Protein AF-A0A7S4VNI4-F1 (afdb_monomer)

Mean predicted aligned error: 20.53 Å

Organism: NCBI:txid49249

Foldseek 3Di:
DDDDDDDDDDDDDDPPVVVVVVVVVVVVPPVVVVVVVVVVVVVVVVVVVPPDDDDDDDDDDDDDDDDDDDDPPPPPPDPDDPDPDQDDDQDADPDQDDDPDQFWKQFASGDIDRDPSRVVRSPDDCVPTIDGDDQQAQPPVQVVVVPVDVPQFWKQFSNDIDRDPSRVVSSPDPPCVVGIDTDDD

Structure (mmCIF, N/CA/C/O backbone):
data_AF-A0A7S4VNI4-F1
#
_entry.id   AF-A0A7S4VNI4-F1
#
loop_
_atom_site.group_PDB
_atom_site.id
_atom_site.type_symbol
_atom_site.label_atom_id
_atom_site.label_alt_id
_atom_site.label_comp_id
_atom_site.label_asym_id
_atom_site.label_entity_id
_atom_site.label_seq_id
_atom_site.pdbx_PDB_ins_code
_atom_site.Cartn_x
_atom_site.Cartn_y
_atom_site.Cartn_z
_atom_site.occupancy
_atom_site.B_iso_or_equiv
_atom_site.auth_seq_id
_atom_site.auth_comp_id
_atom_site.auth_asym_id
_atom_site.auth_atom_id
_atom_site.pdbx_PDB_model_num
ATOM 1 N N . ASN A 1 1 ? 50.296 -20.291 -51.757 1.00 44.44 1 ASN A N 1
ATOM 2 C CA . ASN A 1 1 ? 49.106 -20.957 -52.328 1.00 44.44 1 ASN A CA 1
ATOM 3 C C . ASN A 1 1 ? 48.270 -21.496 -51.181 1.00 44.44 1 ASN A C 1
ATOM 5 O O . ASN A 1 1 ? 48.739 -22.416 -50.542 1.00 44.44 1 ASN A O 1
ATOM 9 N N . ILE A 1 2 ? 47.116 -20.964 -50.788 1.00 43.88 2 ILE A N 1
ATOM 10 C CA . ILE A 1 2 ? 46.136 -20.089 -51.445 1.00 43.88 2 ILE A CA 1
ATOM 11 C C . ILE A 1 2 ? 45.456 -19.259 -50.342 1.00 43.88 2 ILE A C 1
ATOM 13 O O . ILE A 1 2 ? 45.041 -19.801 -49.323 1.00 43.88 2 ILE A O 1
ATOM 17 N N . SER A 1 3 ? 45.357 -17.952 -50.566 1.00 43.22 3 SER A N 1
ATOM 18 C CA . SER A 1 3 ? 44.509 -17.006 -49.841 1.00 43.22 3 SER A CA 1
ATOM 19 C C . SER A 1 3 ? 43.150 -16.918 -50.536 1.00 43.22 3 SER A C 1
ATOM 21 O O . SER A 1 3 ? 43.115 -16.554 -51.710 1.00 43.22 3 SER A O 1
ATOM 23 N N . LEU A 1 4 ? 42.046 -17.186 -49.839 1.00 46.19 4 LEU A N 1
ATOM 24 C CA . LEU A 1 4 ? 40.697 -16.842 -50.303 1.00 46.19 4 LEU A CA 1
ATOM 25 C C . LEU A 1 4 ? 39.822 -16.463 -49.100 1.00 46.19 4 LEU A C 1
ATOM 27 O O . LEU A 1 4 ? 39.165 -17.305 -48.500 1.00 46.19 4 LEU A O 1
ATOM 31 N N . PHE A 1 5 ? 39.830 -15.175 -48.759 1.00 43.34 5 PHE A N 1
ATOM 32 C CA . PHE A 1 5 ? 38.763 -14.524 -48.002 1.00 43.34 5 PHE A CA 1
ATOM 33 C C . PHE A 1 5 ? 38.064 -13.604 -49.006 1.00 43.34 5 PHE A C 1
ATOM 35 O O . PHE A 1 5 ? 38.673 -12.652 -49.493 1.00 43.34 5 PHE A O 1
ATOM 42 N N . GLN A 1 6 ? 36.841 -13.955 -49.407 1.00 51.50 6 GLN A N 1
ATOM 43 C CA . GLN A 1 6 ? 36.036 -13.128 -50.299 1.00 51.50 6 GLN A CA 1
ATOM 44 C C . GLN A 1 6 ? 35.206 -12.128 -49.497 1.00 51.50 6 GLN A C 1
ATOM 46 O O . GLN A 1 6 ? 34.527 -12.451 -48.528 1.00 51.50 6 GLN A O 1
ATOM 51 N N . GLU A 1 7 ? 35.312 -10.898 -49.970 1.00 45.69 7 GLU A N 1
ATOM 52 C CA . GLU A 1 7 ? 34.699 -9.658 -49.541 1.00 45.69 7 GLU A CA 1
ATOM 53 C C . GLU A 1 7 ? 33.285 -9.555 -50.139 1.00 45.69 7 GLU A C 1
ATOM 55 O O . GLU A 1 7 ? 33.131 -9.404 -51.351 1.00 45.69 7 GLU A O 1
ATOM 60 N N . SER A 1 8 ? 32.233 -9.627 -49.322 1.00 52.88 8 SER A N 1
ATOM 61 C CA . SER A 1 8 ? 30.870 -9.298 -49.762 1.00 52.88 8 SER A CA 1
ATOM 62 C C . SER A 1 8 ? 30.589 -7.817 -49.513 1.00 52.88 8 SER A C 1
ATOM 64 O O . SER A 1 8 ? 30.219 -7.402 -48.415 1.00 52.88 8 SER A O 1
ATOM 66 N N . ARG A 1 9 ? 30.810 -7.021 -50.566 1.00 47.19 9 ARG A N 1
ATOM 67 C CA . ARG A 1 9 ? 30.459 -5.598 -50.654 1.00 47.19 9 ARG A CA 1
ATOM 68 C C . ARG A 1 9 ? 28.945 -5.393 -50.695 1.00 47.19 9 ARG A C 1
ATOM 70 O O . ARG A 1 9 ? 28.197 -6.218 -51.210 1.00 47.19 9 ARG A O 1
ATOM 77 N N . GLY A 1 10 ? 28.542 -4.245 -50.156 1.00 51.75 10 GLY A N 1
ATOM 78 C CA . GLY A 1 10 ? 27.169 -3.831 -49.918 1.00 51.75 10 GLY A CA 1
ATOM 79 C C . GLY A 1 10 ? 26.253 -3.816 -51.139 1.00 51.75 10 GLY A C 1
ATOM 80 O O . GLY A 1 10 ? 26.570 -3.266 -52.193 1.00 51.75 10 GLY A O 1
ATOM 81 N N . LEU A 1 11 ? 25.050 -4.335 -50.915 1.00 45.59 11 LEU A N 1
ATOM 82 C CA . LEU A 1 11 ? 23.866 -4.043 -51.706 1.00 45.59 11 LEU A CA 1
ATOM 83 C C . LEU A 1 11 ? 23.042 -3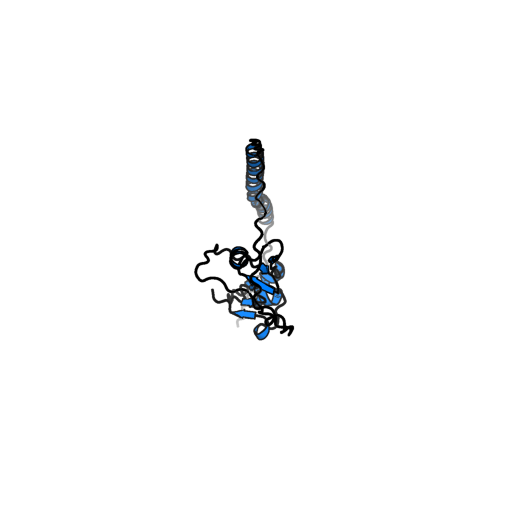.006 -50.939 1.00 45.59 11 LEU A C 1
ATOM 85 O O . LEU A 1 11 ? 22.584 -3.258 -49.827 1.00 45.59 11 LEU A O 1
ATOM 89 N N . LYS A 1 12 ? 22.894 -1.814 -51.526 1.00 54.47 12 LYS A N 1
ATOM 90 C CA . LYS A 1 12 ? 21.934 -0.808 -51.061 1.00 54.47 12 LYS A CA 1
ATOM 91 C C . LYS A 1 12 ? 20.513 -1.347 -51.288 1.00 54.47 12 LYS A C 1
ATOM 93 O O . LYS A 1 12 ? 20.239 -1.792 -52.404 1.00 54.47 12 LYS A O 1
ATOM 98 N N . PRO A 1 13 ? 19.612 -1.282 -50.294 1.00 51.34 13 PRO A N 1
ATOM 99 C CA . PRO A 1 13 ? 18.224 -1.683 -50.481 1.00 51.34 13 PRO A CA 1
ATOM 100 C C . PRO A 1 13 ? 17.533 -0.771 -51.503 1.00 51.34 13 PRO A C 1
ATOM 102 O O . PRO A 1 13 ? 17.729 0.447 -51.530 1.00 51.34 13 PRO A O 1
ATOM 105 N N . THR A 1 14 ? 16.755 -1.387 -52.388 1.00 55.91 14 THR A N 1
ATOM 106 C CA . THR A 1 14 ? 16.005 -0.734 -53.463 1.00 55.91 14 THR A CA 1
ATOM 107 C C . THR A 1 14 ? 14.763 -0.005 -52.939 1.00 55.91 14 THR A C 1
ATOM 109 O O . THR A 1 14 ? 14.049 -0.505 -52.077 1.00 55.91 14 THR A O 1
ATOM 112 N N . ASN A 1 15 ? 14.483 1.152 -53.541 1.00 56.69 15 ASN A N 1
ATOM 113 C CA . ASN A 1 15 ? 13.454 2.165 -53.251 1.00 56.69 15 ASN A CA 1
ATOM 114 C C . ASN A 1 15 ? 11.969 1.719 -53.395 1.00 56.69 15 ASN A C 1
ATOM 116 O O . ASN A 1 15 ? 11.124 2.514 -53.789 1.00 56.69 15 ASN A O 1
ATOM 120 N N . TRP A 1 16 ? 11.616 0.459 -53.137 1.00 49.47 16 TRP A N 1
ATOM 121 C CA . TRP A 1 16 ? 10.207 0.015 -53.142 1.00 49.47 16 TRP A CA 1
ATOM 122 C C . TRP A 1 16 ? 9.714 -0.440 -51.759 1.00 49.47 16 TRP A C 1
ATOM 124 O O . TRP A 1 16 ? 8.513 -0.427 -51.498 1.00 49.47 16 TRP A O 1
ATOM 134 N N . GLU A 1 17 ? 10.622 -0.753 -50.829 1.00 46.62 17 GLU A N 1
ATOM 135 C CA . GLU A 1 17 ? 10.270 -1.137 -49.452 1.00 46.62 17 GLU A CA 1
ATOM 136 C C . GLU A 1 17 ? 9.884 0.061 -48.567 1.00 46.62 17 GLU A C 1
ATOM 138 O O . GLU A 1 17 ? 9.272 -0.107 -47.513 1.00 46.62 17 GLU A O 1
ATOM 143 N N . THR A 1 18 ? 10.173 1.293 -48.995 1.00 48.28 18 THR A N 1
ATOM 144 C CA . THR A 1 18 ? 9.892 2.499 -48.199 1.00 48.28 18 THR A CA 1
ATOM 145 C C . THR A 1 18 ? 8.434 2.962 -48.305 1.00 48.28 18 THR A C 1
ATOM 147 O O . THR A 1 18 ? 7.930 3.607 -47.388 1.00 48.28 18 THR A O 1
ATOM 150 N N . THR A 1 19 ? 7.709 2.591 -49.365 1.00 46.88 19 THR A N 1
ATOM 151 C CA . THR A 1 19 ? 6.321 3.047 -49.576 1.00 46.88 19 THR A CA 1
ATOM 152 C C . THR A 1 19 ? 5.283 2.173 -48.859 1.00 46.88 19 THR A C 1
ATOM 154 O O . THR A 1 19 ? 4.176 2.633 -48.601 1.00 46.88 19 THR A O 1
ATOM 157 N N . ASN A 1 20 ? 5.629 0.940 -48.464 1.00 47.62 20 ASN A N 1
ATOM 158 C CA . ASN A 1 20 ? 4.686 0.016 -47.811 1.00 47.62 20 ASN A CA 1
ATOM 159 C C . ASN A 1 20 ? 4.638 0.159 -46.271 1.00 47.62 20 ASN A C 1
ATOM 161 O O . ASN A 1 20 ? 3.711 -0.316 -45.615 1.00 47.62 20 ASN A O 1
ATOM 165 N N . ASN A 1 21 ? 5.607 0.862 -45.673 1.00 48.00 21 ASN A N 1
ATOM 166 C CA . ASN A 1 21 ? 5.649 1.083 -44.223 1.00 48.00 21 ASN A CA 1
ATOM 167 C C . ASN A 1 21 ? 4.862 2.325 -43.769 1.00 48.00 21 ASN A C 1
ATOM 169 O O . ASN A 1 21 ? 4.393 2.358 -42.633 1.00 48.00 21 ASN A O 1
ATOM 173 N N . GLN A 1 22 ? 4.624 3.305 -44.648 1.00 48.88 22 GLN A N 1
ATOM 174 C CA . GLN A 1 22 ? 3.794 4.470 -44.307 1.00 48.88 22 GLN A CA 1
ATOM 175 C C . GLN A 1 22 ? 2.292 4.141 -44.268 1.00 48.88 22 GLN A C 1
ATOM 177 O O . GLN A 1 22 ? 1.573 4.667 -43.421 1.00 48.88 22 GLN A O 1
ATOM 182 N N . THR A 1 23 ? 1.804 3.208 -45.091 1.00 47.31 23 THR A N 1
ATOM 183 C CA . THR A 1 23 ? 0.376 2.830 -45.090 1.00 47.31 23 THR A CA 1
ATOM 184 C C . THR A 1 23 ? -0.001 1.946 -43.894 1.00 47.31 23 THR A C 1
ATOM 186 O O . THR A 1 23 ? -1.141 1.973 -43.435 1.00 47.31 23 THR A O 1
ATOM 189 N N . ARG A 1 24 ? 0.959 1.208 -43.319 1.00 46.69 24 ARG A N 1
ATOM 190 C CA . ARG A 1 24 ? 0.754 0.377 -42.117 1.00 46.69 24 ARG A CA 1
ATOM 191 C C . ARG A 1 24 ? 0.764 1.162 -40.799 1.00 46.69 24 ARG A C 1
ATOM 193 O O . ARG A 1 24 ? 0.363 0.607 -39.777 1.00 46.69 24 ARG A O 1
ATOM 200 N N . SER A 1 25 ? 1.201 2.424 -40.817 1.00 51.06 25 SER A N 1
ATOM 201 C CA . SER A 1 25 ? 1.194 3.296 -39.635 1.00 51.06 25 SER A CA 1
ATOM 202 C C . SER A 1 25 ? -0.188 3.897 -39.368 1.00 51.06 25 SER A C 1
ATOM 204 O O . SER A 1 25 ? -0.600 3.968 -38.220 1.00 51.06 25 SER A O 1
ATOM 206 N N . LEU A 1 26 ? -0.948 4.253 -40.409 1.00 53.31 26 LEU A N 1
ATOM 207 C CA . LEU A 1 26 ? -2.254 4.917 -40.252 1.00 53.31 26 LEU A CA 1
ATOM 208 C C . LEU A 1 26 ? -3.410 3.963 -39.890 1.00 53.31 26 LEU A C 1
ATOM 210 O O . LEU A 1 26 ? -4.472 4.407 -39.471 1.00 53.31 26 LEU A O 1
ATOM 214 N N . LEU A 1 27 ? -3.218 2.648 -40.034 1.00 49.22 27 LEU A N 1
ATOM 215 C CA . LEU A 1 27 ? -4.225 1.627 -39.708 1.00 49.22 27 LEU A CA 1
ATOM 216 C C . LEU A 1 27 ? -4.104 1.069 -38.279 1.00 49.22 27 LEU A C 1
ATOM 218 O O . LEU A 1 27 ? -4.983 0.320 -37.852 1.00 49.22 27 LEU A O 1
ATOM 222 N N . ARG A 1 28 ? -3.050 1.425 -37.527 1.00 51.81 28 ARG A N 1
ATOM 223 C CA . ARG A 1 28 ? -2.867 0.985 -36.130 1.00 51.81 28 ARG A CA 1
ATOM 224 C C . ARG A 1 28 ? -3.610 1.840 -35.099 1.00 51.81 28 ARG A C 1
ATOM 226 O O . ARG A 1 28 ? -3.803 1.369 -33.984 1.00 51.81 28 ARG A O 1
ATOM 233 N N . ASP A 1 29 ? -4.137 2.997 -35.500 1.00 51.50 29 ASP A N 1
ATOM 234 C CA . ASP A 1 29 ? -4.872 3.910 -34.611 1.00 51.50 29 ASP A CA 1
ATOM 235 C C . ASP A 1 29 ? -6.401 3.719 -34.633 1.00 51.50 29 ASP A C 1
ATOM 237 O O . ASP A 1 29 ? -7.137 4.444 -33.968 1.00 51.50 29 ASP A O 1
ATOM 241 N N . LEU A 1 30 ? -6.923 2.697 -35.324 1.00 52.81 30 LEU A N 1
ATOM 242 C CA . LEU A 1 30 ? -8.363 2.399 -35.327 1.00 52.81 30 LEU A CA 1
ATOM 243 C C . LEU A 1 30 ? -8.971 1.686 -34.090 1.00 52.81 30 LEU A C 1
ATOM 245 O O . LEU A 1 30 ? -10.205 1.600 -34.054 1.00 52.81 30 LEU A O 1
ATOM 249 N N . PRO A 1 31 ? -8.246 1.194 -33.057 1.00 53.91 31 PRO A N 1
ATOM 250 C CA . PRO A 1 31 ? -8.917 0.652 -31.874 1.00 53.91 31 PRO A CA 1
ATOM 251 C C . PRO A 1 31 ? -9.427 1.733 -30.903 1.00 53.91 31 PRO A C 1
ATOM 253 O O . PRO A 1 31 ? -10.320 1.440 -30.109 1.00 53.91 31 PRO A O 1
ATOM 256 N N . THR A 1 32 ? -8.957 2.983 -30.977 1.00 55.00 32 THR A N 1
ATOM 257 C CA . THR A 1 32 ? -9.352 4.057 -30.037 1.00 55.00 32 THR A CA 1
ATOM 258 C C . THR A 1 32 ? -10.738 4.644 -30.330 1.00 55.00 32 THR A C 1
ATOM 260 O O . THR A 1 32 ? -11.451 5.039 -29.409 1.00 55.00 32 THR A O 1
ATOM 263 N N . MET A 1 33 ? -11.195 4.612 -31.586 1.00 57.09 33 MET A N 1
ATOM 264 C CA . MET A 1 33 ? -12.513 5.148 -31.966 1.00 57.09 33 MET A CA 1
ATOM 265 C C . MET A 1 33 ? -13.688 4.312 -31.437 1.00 57.09 33 MET A C 1
ATOM 267 O O . MET A 1 33 ? -14.752 4.860 -31.152 1.00 57.09 33 MET A O 1
ATOM 271 N N . LYS A 1 34 ? -13.510 2.997 -31.241 1.00 60.69 34 LYS A N 1
ATOM 272 C CA . LYS A 1 34 ? -14.563 2.148 -30.652 1.00 60.69 34 LYS A CA 1
ATOM 273 C C . LYS A 1 34 ? -14.827 2.527 -29.196 1.00 60.69 34 LYS A C 1
ATOM 275 O O . LYS A 1 34 ? -15.984 2.649 -28.802 1.00 60.69 34 LYS A O 1
ATOM 280 N N . TYR A 1 35 ? -13.770 2.785 -28.425 1.00 64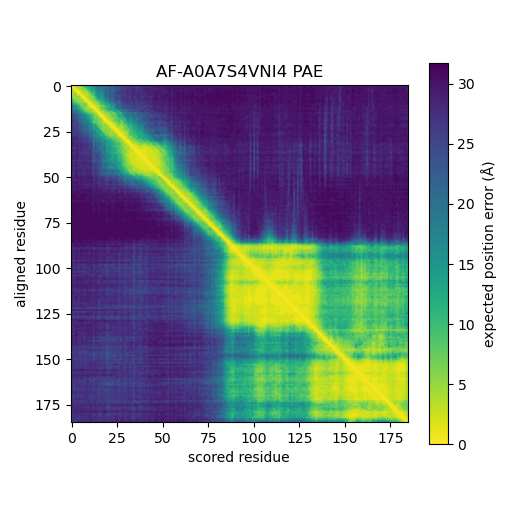.56 35 TYR A N 1
ATOM 281 C CA . TYR A 1 35 ? -13.887 3.203 -27.028 1.00 64.56 35 TYR A CA 1
ATOM 282 C C . TYR A 1 35 ? -14.574 4.562 -26.882 1.00 64.56 35 TYR A C 1
ATOM 284 O O . TYR A 1 35 ? -15.412 4.714 -25.998 1.00 64.56 35 TYR A O 1
ATOM 292 N N . PHE A 1 36 ? -14.316 5.512 -27.785 1.00 68.19 36 PHE A N 1
ATOM 293 C CA . PHE A 1 36 ? -15.015 6.802 -27.782 1.00 68.19 36 PHE A CA 1
ATOM 294 C C . PHE A 1 36 ? -16.530 6.661 -27.994 1.00 68.19 36 PHE A C 1
ATOM 296 O O . PHE A 1 36 ? -17.307 7.318 -27.300 1.00 68.19 36 PHE A O 1
ATOM 303 N N . VAL A 1 37 ? -16.966 5.766 -28.888 1.00 72.69 37 VAL A N 1
ATOM 304 C CA . VAL A 1 37 ? -18.399 5.508 -29.122 1.00 72.69 37 VAL A CA 1
ATOM 305 C C . VAL A 1 37 ? -19.056 4.847 -27.904 1.00 72.69 37 VAL A C 1
ATOM 307 O O . VAL A 1 37 ? -20.142 5.268 -27.503 1.00 72.69 37 VAL A O 1
ATOM 310 N N . TYR A 1 38 ? -18.396 3.873 -27.265 1.00 73.44 38 TYR A N 1
ATOM 311 C CA . TYR A 1 38 ? -18.912 3.252 -26.035 1.00 73.44 38 TYR A CA 1
ATOM 312 C C . TYR A 1 38 ? -18.962 4.232 -24.854 1.00 73.44 38 TYR A C 1
ATOM 314 O O . TYR A 1 38 ? -19.922 4.203 -24.086 1.00 73.44 38 TYR A O 1
ATOM 322 N N . CYS A 1 39 ? -17.985 5.135 -24.736 1.00 74.00 39 CYS A N 1
ATOM 323 C CA . CYS A 1 39 ? -17.958 6.148 -23.679 1.00 74.00 39 CYS A CA 1
ATOM 324 C C . CYS A 1 39 ? -19.098 7.172 -23.846 1.00 74.00 39 CYS A C 1
ATOM 326 O O . CYS A 1 39 ? -19.794 7.496 -22.883 1.00 74.00 39 CYS A O 1
ATOM 328 N N . LEU A 1 40 ? -19.364 7.617 -25.082 1.00 74.81 40 LEU A N 1
ATOM 329 C CA . LEU A 1 40 ? -20.487 8.514 -25.382 1.00 74.81 40 LEU A CA 1
ATOM 330 C C . LEU A 1 40 ? -21.852 7.842 -25.159 1.00 74.81 40 LEU A C 1
ATOM 332 O O . LEU A 1 40 ? -22.751 8.463 -24.589 1.00 74.81 40 LEU A O 1
ATOM 336 N N . LEU A 1 41 ? -22.005 6.568 -25.537 1.00 76.50 41 LEU A N 1
ATOM 337 C CA . LEU A 1 41 ? -23.213 5.784 -25.241 1.00 76.50 41 LEU A CA 1
ATOM 338 C C . LEU A 1 41 ? -23.421 5.583 -23.729 1.00 76.50 41 LEU A C 1
ATOM 340 O O . LEU A 1 41 ? -24.549 5.706 -23.252 1.00 76.50 41 LEU A O 1
ATOM 344 N N . GLY A 1 42 ? -22.354 5.328 -22.965 1.00 74.69 42 GLY A N 1
ATOM 345 C CA . GLY A 1 42 ? -22.413 5.177 -21.506 1.00 74.69 42 GLY A CA 1
ATOM 346 C C . GLY A 1 42 ? -22.802 6.466 -20.773 1.00 74.69 42 GLY A C 1
ATOM 347 O O . GLY A 1 42 ? -23.620 6.433 -19.847 1.00 74.69 42 GLY A O 1
ATOM 348 N N . LEU A 1 43 ? -22.291 7.615 -21.226 1.00 74.00 43 LEU A N 1
ATOM 349 C CA . LEU A 1 43 ? -22.683 8.920 -20.686 1.00 74.00 43 LEU A CA 1
ATOM 350 C C . LEU A 1 43 ? -24.160 9.220 -20.976 1.00 74.00 43 LEU A C 1
ATOM 352 O O . LEU A 1 43 ? -24.889 9.599 -20.061 1.00 74.00 43 LEU A O 1
ATOM 356 N N . LEU A 1 44 ? -24.638 8.969 -22.200 1.00 71.81 44 LEU A N 1
ATOM 357 C CA . LEU A 1 44 ? -26.052 9.164 -22.552 1.00 71.81 44 LEU A CA 1
ATOM 358 C C . LEU A 1 44 ? -26.998 8.272 -21.730 1.00 71.81 44 LEU A C 1
ATOM 360 O O . LEU A 1 44 ? -28.050 8.741 -21.297 1.00 71.81 44 LEU A O 1
ATOM 364 N N . LEU A 1 45 ? -26.620 7.020 -21.452 1.00 68.00 45 LEU A N 1
ATOM 365 C CA . LEU A 1 45 ? -27.417 6.120 -20.607 1.00 68.00 45 LEU A CA 1
ATOM 366 C C . LEU A 1 45 ? -27.485 6.584 -19.143 1.00 68.00 45 LEU A C 1
ATOM 368 O O . LEU A 1 45 ? -28.533 6.455 -18.514 1.00 68.00 45 LEU A O 1
ATOM 372 N N . SER A 1 46 ? -26.413 7.181 -18.618 1.00 67.06 46 SER A N 1
ATOM 373 C CA . SER A 1 46 ? -26.366 7.707 -17.242 1.00 67.06 46 SER A CA 1
ATOM 374 C C . SER A 1 46 ? -27.250 8.948 -17.047 1.00 67.06 46 SER A C 1
ATOM 376 O O . SER A 1 46 ? -27.845 9.143 -15.984 1.00 67.06 46 SER A O 1
ATOM 378 N N . PHE A 1 47 ? -27.394 9.780 -18.084 1.00 61.78 47 PHE A N 1
ATOM 379 C CA . PHE A 1 47 ? -28.308 10.926 -18.042 1.00 61.78 47 PHE A CA 1
ATOM 380 C C . PHE A 1 47 ? -29.786 10.507 -18.080 1.00 61.78 47 PHE A C 1
ATOM 382 O O . PHE A 1 47 ? -30.616 11.175 -17.464 1.00 61.78 47 PHE A O 1
ATOM 389 N N . LEU A 1 48 ? -30.127 9.386 -18.726 1.00 59.34 48 LEU A N 1
ATOM 390 C CA . LEU A 1 48 ? -31.515 8.910 -18.820 1.00 59.34 48 LEU A CA 1
ATOM 391 C C . LEU A 1 48 ? -32.040 8.262 -17.526 1.00 59.34 48 LEU A C 1
ATOM 393 O O . LEU A 1 48 ? -33.253 8.202 -17.330 1.00 59.34 48 LEU A O 1
ATOM 397 N N . THR A 1 49 ? -31.171 7.813 -16.617 1.00 57.75 49 THR A N 1
ATOM 398 C CA . THR A 1 49 ? -31.588 7.197 -15.341 1.00 57.75 49 THR A CA 1
ATOM 399 C C . THR A 1 49 ? -31.755 8.197 -14.193 1.00 57.75 49 THR A C 1
ATOM 401 O O . THR A 1 49 ? -32.333 7.851 -13.164 1.00 57.75 49 THR A O 1
ATOM 404 N N . SER A 1 50 ? -31.326 9.450 -14.368 1.00 56.84 50 SER A N 1
ATOM 405 C CA . SER A 1 50 ? -31.299 10.463 -13.299 1.00 56.84 50 SER A CA 1
ATOM 406 C C . SER A 1 50 ? -32.576 11.321 -13.194 1.00 56.84 50 SER A C 1
ATOM 408 O O . SER A 1 50 ? -32.640 12.220 -12.359 1.00 56.84 50 SER A O 1
ATOM 410 N N . SER A 1 51 ? -33.608 11.075 -14.013 1.00 55.81 51 SER A N 1
ATOM 411 C CA . SER A 1 51 ? -34.838 11.898 -14.037 1.00 55.81 51 SER A CA 1
ATOM 412 C C . SER A 1 51 ? -36.040 11.338 -13.265 1.00 55.81 51 SER A C 1
ATOM 414 O O . SER A 1 51 ? -37.102 11.957 -13.291 1.00 55.81 51 SER A O 1
ATOM 416 N N . ASN A 1 52 ? -35.903 10.237 -12.520 1.00 53.22 52 ASN A N 1
ATOM 417 C CA . ASN A 1 52 ? -36.987 9.750 -11.661 1.00 53.22 52 ASN A CA 1
ATOM 418 C C . ASN A 1 52 ? -36.777 10.183 -10.207 1.00 53.22 52 ASN A C 1
ATOM 420 O O . ASN A 1 52 ? -35.976 9.634 -9.455 1.00 53.22 52 ASN A O 1
ATOM 424 N N . ALA A 1 53 ? -37.530 11.219 -9.855 1.00 46.81 53 ALA A N 1
ATOM 425 C CA . ALA A 1 53 ? -37.693 11.787 -8.533 1.00 46.81 53 ALA A CA 1
ATOM 426 C C . ALA A 1 53 ? -38.244 10.787 -7.506 1.00 46.81 53 ALA A C 1
ATOM 428 O O . ALA A 1 53 ? -39.142 10.013 -7.824 1.00 46.81 53 ALA A O 1
ATOM 429 N N . MET A 1 54 ? -37.851 10.944 -6.237 1.00 43.72 54 MET A N 1
ATOM 430 C CA . MET A 1 54 ? -38.793 10.790 -5.125 1.00 43.72 54 MET A CA 1
ATOM 431 C C . MET A 1 54 ? -38.335 11.592 -3.899 1.00 43.72 54 MET A C 1
ATOM 433 O O . MET A 1 54 ? -37.411 11.222 -3.182 1.00 43.72 54 MET A O 1
ATOM 437 N N . LYS A 1 55 ? -39.017 12.720 -3.674 1.00 50.56 55 LYS A N 1
ATOM 438 C CA . LYS A 1 55 ? -39.090 13.426 -2.390 1.00 50.56 55 LYS A CA 1
ATOM 439 C C . LYS A 1 55 ? -39.902 12.571 -1.418 1.00 50.56 55 LYS A C 1
ATOM 441 O O . LYS A 1 55 ? -41.034 12.218 -1.741 1.00 50.56 55 LYS A O 1
ATOM 446 N N . ILE A 1 56 ? -39.373 12.327 -0.223 1.00 49.69 56 ILE A N 1
ATOM 447 C CA . ILE A 1 56 ? -40.178 11.967 0.948 1.00 49.69 56 ILE A CA 1
ATOM 448 C C . ILE A 1 56 ? -39.700 12.828 2.116 1.00 49.69 56 ILE A C 1
ATOM 450 O O . ILE A 1 56 ? -38.643 12.591 2.690 1.00 49.69 56 ILE A O 1
ATOM 454 N N . ASP A 1 57 ? -40.505 13.833 2.449 1.00 57.16 57 ASP A N 1
ATOM 455 C CA . ASP A 1 57 ? -40.501 14.485 3.753 1.00 57.16 57 ASP A CA 1
ATOM 456 C C . ASP A 1 57 ? -41.305 13.619 4.730 1.00 57.16 57 ASP A C 1
ATOM 458 O O . ASP A 1 57 ? -42.448 13.274 4.428 1.00 57.16 57 ASP A O 1
ATOM 462 N N . SER A 1 58 ? -40.778 13.327 5.925 1.00 45.81 58 SER A N 1
ATOM 463 C CA . SER A 1 58 ? -41.614 13.112 7.118 1.00 45.81 58 SER A CA 1
ATOM 464 C C . SER A 1 58 ? -40.791 13.081 8.414 1.00 45.81 58 SER A C 1
ATOM 466 O O . SER A 1 58 ? -39.982 12.184 8.610 1.00 45.81 58 SER A O 1
ATOM 468 N N . LYS A 1 59 ? -41.078 14.057 9.294 1.00 41.38 59 LYS A N 1
ATOM 469 C CA . LYS A 1 59 ? -41.278 13.969 10.764 1.00 41.38 59 LYS A CA 1
ATOM 470 C C . LYS A 1 59 ? -40.309 13.039 11.526 1.00 41.38 59 LYS A C 1
ATOM 472 O O . LYS A 1 59 ? -40.362 11.832 11.386 1.00 41.38 59 LYS A O 1
ATOM 477 N N . GLY A 1 60 ? -39.437 13.524 12.407 1.00 41.81 60 GLY A N 1
ATOM 478 C CA . GLY A 1 60 ? -39.796 14.287 13.598 1.00 41.81 60 GLY A CA 1
ATOM 479 C C . GLY A 1 60 ? -40.124 13.339 14.752 1.00 41.81 60 GLY A C 1
ATOM 480 O O . GLY A 1 60 ? -41.290 13.022 14.946 1.00 41.81 60 GLY A O 1
ATOM 481 N N . GLU A 1 61 ? -39.128 12.947 15.554 1.00 43.41 61 GLU A N 1
ATOM 482 C CA . GLU A 1 61 ? -39.390 12.380 16.879 1.00 43.41 61 GLU A CA 1
ATOM 483 C C . GLU A 1 61 ? -38.288 12.757 17.879 1.00 43.41 61 GLU A C 1
ATOM 485 O O . GLU A 1 61 ? -37.123 12.383 17.767 1.00 43.41 61 GLU A O 1
ATOM 490 N N . LYS A 1 62 ? -38.689 13.569 18.861 1.00 47.56 62 LYS A N 1
ATOM 491 C CA . LYS A 1 62 ? -37.921 13.902 20.058 1.00 47.56 62 LYS A CA 1
ATOM 492 C C . LYS A 1 62 ? -37.874 12.662 20.947 1.00 47.56 62 LYS A C 1
ATOM 494 O O . LYS A 1 62 ? -38.909 12.299 21.507 1.00 47.56 62 LYS A O 1
ATOM 499 N N . GLN A 1 63 ? -36.698 12.083 21.166 1.00 48.78 63 GLN A N 1
ATOM 500 C CA . GLN A 1 63 ? -36.509 11.162 22.283 1.00 48.78 63 GLN A CA 1
ATOM 501 C C . GLN A 1 63 ? -35.941 11.881 23.504 1.00 48.78 63 GLN A C 1
ATOM 503 O O . GLN A 1 63 ? -35.079 12.754 23.441 1.00 48.78 63 GLN A O 1
ATOM 508 N N . LYS A 1 64 ? -36.595 11.558 24.613 1.00 48.47 64 LYS A N 1
ATOM 509 C CA . LYS A 1 64 ? -36.603 12.241 25.894 1.00 48.47 64 LYS A CA 1
ATOM 510 C C . LYS A 1 64 ? -35.324 11.961 26.674 1.00 48.47 64 LYS A C 1
ATOM 512 O O . LYS A 1 64 ? -34.828 10.843 26.707 1.00 48.47 64 LYS A O 1
ATOM 517 N N . ASN A 1 65 ? -34.895 12.997 27.390 1.00 44.47 65 ASN A N 1
ATOM 518 C CA . ASN A 1 65 ? -34.033 12.928 28.561 1.00 44.47 65 ASN A CA 1
ATOM 519 C C . ASN A 1 65 ? -34.399 11.748 29.468 1.00 44.47 65 ASN A C 1
ATOM 521 O O . ASN A 1 65 ? -35.493 11.722 30.036 1.00 44.47 65 ASN A O 1
ATOM 525 N N . MET A 1 66 ? -33.438 10.859 29.704 1.00 47.88 66 MET A N 1
ATOM 526 C CA . MET A 1 66 ? -33.442 9.987 30.868 1.00 47.88 66 MET A CA 1
ATOM 527 C C . MET A 1 66 ? -32.155 10.242 31.653 1.00 47.88 66 MET A C 1
ATOM 529 O O . MET A 1 66 ? -31.064 9.827 31.276 1.00 47.88 66 MET A O 1
ATOM 533 N N . LYS A 1 67 ? -32.306 11.008 32.739 1.00 43.47 67 LYS A N 1
ATOM 534 C CA . LYS A 1 67 ? -31.323 11.139 33.816 1.00 43.47 67 LYS A CA 1
ATOM 535 C C . LYS A 1 67 ? -31.035 9.745 34.373 1.00 43.47 67 LYS A C 1
ATOM 537 O O . LYS A 1 67 ? -31.930 9.138 34.955 1.00 43.47 67 LYS A O 1
ATOM 542 N N . GLN A 1 68 ? -29.793 9.288 34.280 1.00 48.16 68 GLN A N 1
ATOM 543 C CA . GLN A 1 68 ? -29.259 8.302 35.214 1.00 48.16 68 GLN A CA 1
ATOM 544 C C . GLN A 1 68 ? -28.368 9.041 36.207 1.00 48.16 68 GLN A C 1
ATOM 546 O O . GLN A 1 68 ? -27.271 9.498 35.895 1.00 48.16 68 GLN A O 1
ATOM 551 N N . ASN A 1 69 ? -28.908 9.217 37.411 1.00 41.56 69 ASN A N 1
ATOM 552 C CA . ASN A 1 69 ? -28.138 9.602 38.577 1.00 41.56 69 ASN A CA 1
ATOM 553 C C . ASN A 1 69 ? -27.298 8.401 39.026 1.00 41.56 69 ASN A C 1
ATOM 555 O O . ASN A 1 69 ? -27.847 7.352 39.337 1.00 41.56 69 ASN A O 1
ATOM 559 N N . GLY A 1 70 ? -25.992 8.628 39.150 1.00 40.75 70 GLY A N 1
ATOM 560 C CA . GLY A 1 70 ? -25.231 8.219 40.327 1.00 40.75 70 GLY A CA 1
ATOM 561 C C . GLY A 1 70 ? -24.918 6.736 40.492 1.00 40.75 70 GLY A C 1
ATOM 562 O O . GLY A 1 70 ? -25.493 6.085 41.356 1.00 40.75 70 GLY A O 1
ATOM 563 N N . ILE A 1 71 ? -23.858 6.281 39.824 1.00 45.22 71 ILE A N 1
ATOM 564 C CA . ILE A 1 71 ? -22.887 5.382 40.457 1.00 45.22 71 ILE A CA 1
ATOM 565 C C . ILE A 1 71 ? -21.532 6.083 40.367 1.00 45.22 71 ILE A C 1
ATOM 567 O O . ILE A 1 71 ? -20.984 6.326 39.295 1.00 45.22 71 ILE A O 1
ATOM 571 N N . ARG A 1 72 ? -21.059 6.539 41.527 1.00 45.72 72 ARG A N 1
ATOM 572 C CA . ARG A 1 72 ? -19.752 7.162 41.720 1.00 45.72 72 ARG A CA 1
ATOM 573 C C . ARG A 1 72 ? -18.738 6.026 41.845 1.00 45.72 72 ARG A C 1
ATOM 575 O O . ARG A 1 72 ? -18.386 5.648 42.957 1.00 45.72 72 ARG A O 1
ATOM 582 N N . ASP A 1 73 ? -18.278 5.504 40.714 1.00 52.22 73 ASP A N 1
ATOM 583 C CA . ASP A 1 73 ? -17.129 4.604 40.696 1.00 52.22 73 ASP A CA 1
ATOM 584 C C . ASP A 1 73 ? -15.855 5.434 40.842 1.00 52.22 73 ASP A C 1
ATOM 586 O O . ASP A 1 73 ? -15.377 6.111 39.928 1.00 52.22 73 ASP A O 1
ATOM 590 N N . ASN A 1 74 ? -15.317 5.410 42.058 1.00 51.75 74 ASN A N 1
ATOM 591 C CA . ASN A 1 74 ? -13.972 5.861 42.366 1.00 51.75 74 ASN A CA 1
ATOM 592 C C . ASN A 1 74 ? -12.971 4.899 41.714 1.00 51.75 74 ASN A C 1
ATOM 594 O O . ASN A 1 74 ? -12.366 4.079 42.395 1.00 51.75 74 ASN A O 1
ATOM 598 N N . ASN A 1 75 ? -12.769 5.020 40.402 1.00 48.81 75 ASN A N 1
ATOM 599 C CA . ASN A 1 75 ? -11.599 4.456 39.737 1.00 48.81 75 ASN A CA 1
ATOM 600 C C . ASN A 1 75 ? -10.806 5.563 39.041 1.00 48.81 75 ASN A C 1
ATOM 602 O O . ASN A 1 75 ? -10.602 5.620 37.831 1.00 48.81 75 ASN A O 1
ATOM 606 N N . LYS A 1 76 ? -10.359 6.502 39.877 1.00 49.78 76 LYS A N 1
ATOM 607 C CA . LYS A 1 76 ? -9.338 7.496 39.555 1.00 49.78 76 LYS A CA 1
ATOM 608 C C . LYS A 1 76 ? -7.962 6.818 39.649 1.00 49.78 76 LYS A C 1
ATOM 610 O O . LYS A 1 76 ? -7.169 7.164 40.511 1.00 49.78 76 LYS A O 1
ATOM 615 N N . SER A 1 77 ? -7.691 5.827 38.798 1.00 51.34 77 SER A N 1
ATOM 616 C CA . SER A 1 77 ? -6.336 5.275 38.632 1.00 51.34 77 SER A CA 1
ATOM 617 C C . SER A 1 77 ? -6.154 4.528 37.305 1.00 51.34 77 SER A C 1
ATOM 619 O O . SER A 1 77 ? -5.764 3.370 37.272 1.00 51.34 77 SER A O 1
ATOM 621 N N . ALA A 1 78 ? -6.430 5.203 36.188 1.00 45.56 78 ALA A N 1
ATOM 622 C CA . ALA A 1 78 ? -5.854 4.842 34.884 1.00 45.56 78 ALA A CA 1
ATOM 623 C C . ALA A 1 78 ? -5.582 6.077 34.002 1.00 45.56 78 ALA A C 1
ATOM 625 O O . ALA A 1 78 ? -5.432 5.983 32.791 1.00 45.56 78 ALA A O 1
ATOM 626 N N . ARG A 1 79 ? -5.503 7.271 34.607 1.00 51.75 79 ARG A N 1
ATOM 627 C CA . ARG A 1 79 ? -5.118 8.517 33.926 1.00 51.75 79 ARG A CA 1
ATOM 628 C C . ARG A 1 79 ? -3.756 8.984 34.430 1.00 51.75 79 ARG A C 1
ATOM 630 O O . ARG A 1 79 ? -3.624 10.097 34.919 1.00 51.75 79 ARG A O 1
ATOM 637 N N . SER A 1 80 ? -2.764 8.099 34.389 1.00 52.94 80 SER A N 1
ATOM 638 C CA . SER A 1 80 ? -1.370 8.438 34.684 1.00 52.94 80 SER A CA 1
ATOM 639 C C . SER A 1 80 ? -0.434 7.353 34.166 1.00 52.94 80 SER A C 1
ATOM 641 O O . SER A 1 80 ? 0.095 6.578 34.947 1.00 52.94 80 SER A O 1
ATOM 643 N N . LEU A 1 81 ? -0.233 7.334 32.851 1.00 47.78 81 LEU A N 1
ATOM 644 C CA . LEU A 1 81 ? 1.047 7.020 32.213 1.00 47.78 81 LEU A CA 1
ATOM 645 C C . LEU A 1 81 ? 1.060 7.765 30.867 1.00 47.78 81 LEU A C 1
ATOM 647 O O . LEU A 1 81 ? 0.938 7.189 29.796 1.00 47.78 81 LEU A O 1
ATOM 651 N N . ARG A 1 82 ? 1.182 9.101 30.929 1.00 46.91 82 ARG A N 1
ATOM 652 C CA . ARG A 1 82 ? 1.720 9.895 29.809 1.00 46.91 82 ARG A CA 1
ATOM 653 C C . ARG A 1 82 ? 3.223 9.616 29.724 1.00 46.91 82 ARG A C 1
ATOM 655 O O . ARG A 1 82 ? 4.040 10.464 30.067 1.00 46.91 82 ARG A O 1
ATOM 662 N N . GLY A 1 83 ? 3.570 8.399 29.333 1.00 39.41 83 GLY A N 1
ATOM 663 C CA . GLY A 1 83 ? 4.830 8.087 28.672 1.00 39.41 83 GLY A CA 1
ATOM 664 C C . GLY A 1 83 ? 4.497 7.926 27.197 1.00 39.41 83 GLY A C 1
ATOM 665 O O . GLY A 1 83 ? 3.460 7.358 26.876 1.00 39.41 83 GLY A O 1
ATOM 666 N N . ARG A 1 84 ? 5.309 8.490 26.305 1.00 49.00 84 ARG A N 1
ATOM 667 C CA . ARG A 1 84 ? 5.137 8.386 24.851 1.00 49.00 84 ARG A CA 1
ATOM 668 C C . ARG A 1 84 ? 5.272 6.916 24.439 1.00 49.00 84 ARG A C 1
ATOM 670 O O . ARG A 1 84 ? 6.370 6.458 24.157 1.00 49.00 84 ARG A O 1
ATOM 677 N N . MET A 1 85 ? 4.177 6.176 24.473 1.00 45.88 85 MET A N 1
ATOM 678 C CA . MET A 1 85 ? 4.048 4.884 23.817 1.00 45.88 85 MET A CA 1
ATOM 679 C C . MET A 1 85 ? 3.184 5.172 22.600 1.00 45.88 85 MET A C 1
ATOM 681 O O . MET A 1 85 ? 2.088 5.708 22.754 1.00 45.88 85 MET A O 1
ATOM 685 N N . ALA A 1 86 ? 3.718 4.926 21.405 1.00 54.41 86 ALA A N 1
ATOM 686 C CA . ALA A 1 86 ? 2.903 4.896 20.201 1.00 54.41 86 ALA A CA 1
ATOM 687 C C . ALA A 1 86 ? 1.708 3.982 20.498 1.00 54.41 86 ALA A C 1
ATOM 689 O O . ALA A 1 86 ? 1.894 2.854 20.958 1.00 54.41 86 ALA A O 1
ATOM 690 N N . GLU A 1 87 ? 0.498 4.519 20.382 1.00 73.00 87 GLU A N 1
ATOM 691 C CA . GLU A 1 87 ? -0.717 3.760 20.650 1.00 73.00 87 GLU A CA 1
ATOM 692 C C . GLU A 1 87 ? -0.738 2.584 19.677 1.00 73.00 87 GLU A C 1
ATOM 694 O O . GLU A 1 87 ? -0.670 2.789 18.466 1.00 73.00 87 GLU A O 1
ATOM 699 N N . ALA A 1 88 ? -0.715 1.362 20.210 1.00 84.81 88 ALA A N 1
ATOM 700 C CA . ALA A 1 88 ? -0.663 0.162 19.391 1.00 84.81 88 ALA A CA 1
ATOM 701 C C . ALA A 1 88 ? -1.882 0.111 18.462 1.00 84.81 88 ALA A C 1
ATOM 703 O O . ALA A 1 88 ? -2.991 0.481 18.858 1.00 84.81 88 ALA A O 1
ATOM 704 N N . CYS A 1 89 ? -1.670 -0.351 17.233 1.00 91.19 89 CYS A N 1
ATOM 705 C CA . CYS A 1 89 ? -2.733 -0.430 16.246 1.00 91.19 89 CYS A CA 1
ATOM 706 C C . CYS A 1 89 ? -3.812 -1.430 16.673 1.00 91.19 89 CYS A C 1
ATOM 708 O O . CYS A 1 89 ? -3.472 -2.531 17.113 1.00 91.19 89 CYS A O 1
ATOM 710 N N . PRO A 1 90 ? -5.104 -1.076 16.549 1.00 92.88 90 PRO A N 1
ATOM 711 C CA . PRO A 1 90 ? 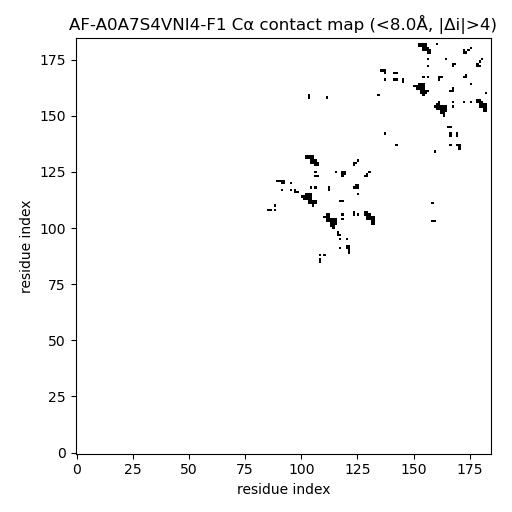-6.192 -2.002 16.828 1.00 92.88 90 PRO A CA 1
ATOM 712 C C . PRO A 1 90 ? -6.074 -3.296 16.011 1.00 92.88 90 PRO A C 1
ATOM 714 O O . PRO A 1 90 ? -5.916 -3.251 14.788 1.00 92.88 90 PRO A O 1
ATOM 717 N N . GLU A 1 91 ? -6.178 -4.440 16.691 1.00 89.81 91 GLU A N 1
ATOM 718 C CA . GLU A 1 91 ? -6.122 -5.764 16.065 1.00 89.81 91 GLU A CA 1
ATOM 719 C C . GLU A 1 91 ? -7.435 -6.128 15.360 1.00 89.81 91 GLU A C 1
ATOM 721 O O . GLU A 1 91 ? -8.534 -5.820 15.830 1.00 89.81 91 GLU A O 1
ATOM 726 N N . LEU A 1 92 ? -7.318 -6.859 14.248 1.00 90.06 92 LEU A N 1
ATOM 727 C CA . LEU A 1 92 ? -8.462 -7.388 13.513 1.00 90.06 92 LEU A CA 1
ATOM 728 C C . LEU A 1 92 ? -9.149 -8.514 14.306 1.00 90.06 92 LEU A C 1
ATOM 730 O O . LEU A 1 92 ? -8.525 -9.472 14.762 1.00 90.06 92 LEU A O 1
ATOM 734 N N . GLY A 1 93 ? -10.475 -8.440 14.423 1.00 84.88 93 GLY A N 1
ATOM 735 C CA . GLY A 1 93 ? -11.292 -9.535 14.942 1.00 84.88 93 GLY A CA 1
ATOM 736 C C . GLY A 1 93 ? -11.256 -10.787 14.051 1.00 84.88 93 GLY A C 1
ATOM 737 O O . GLY A 1 93 ? -11.238 -10.710 12.826 1.00 84.88 93 GLY A O 1
ATOM 738 N N . ARG A 1 94 ? -11.348 -11.971 14.671 1.00 80.75 94 ARG A N 1
ATOM 739 C CA . ARG A 1 94 ? -11.223 -13.300 14.022 1.00 80.75 94 ARG A CA 1
ATOM 740 C C . ARG A 1 94 ? -12.270 -13.642 12.944 1.00 80.75 94 ARG A C 1
ATOM 742 O O . ARG A 1 94 ? -12.210 -14.725 12.371 1.00 80.75 94 ARG A O 1
ATOM 749 N N . HIS A 1 95 ? -13.237 -12.766 12.683 1.00 87.88 95 HIS A N 1
ATOM 750 C CA . HIS A 1 95 ? -14.370 -13.026 11.786 1.00 87.88 95 HIS A CA 1
ATOM 751 C C . HIS A 1 95 ? -14.672 -11.858 10.842 1.00 87.88 95 HIS A C 1
ATOM 753 O O . HIS A 1 95 ? -15.818 -11.667 10.436 1.00 87.88 95 HIS A O 1
ATOM 759 N N . ILE A 1 96 ? -13.661 -11.060 10.503 1.00 92.06 96 ILE A N 1
ATOM 760 C CA . ILE A 1 96 ? -13.812 -9.999 9.509 1.00 92.06 96 ILE A CA 1
ATOM 761 C C . ILE A 1 96 ? -13.662 -10.607 8.118 1.00 92.06 96 ILE A C 1
ATOM 763 O O . ILE A 1 96 ? -12.679 -11.282 7.824 1.00 92.06 96 ILE A O 1
ATOM 767 N N . VAL A 1 97 ? -14.651 -10.358 7.264 1.00 94.25 97 VAL A N 1
ATOM 768 C CA . VAL A 1 97 ? -14.615 -10.724 5.849 1.00 94.25 97 VAL A CA 1
ATOM 769 C C . VAL A 1 97 ? -14.607 -9.432 5.053 1.00 94.25 97 VAL A C 1
ATOM 771 O O . VAL A 1 97 ? -15.600 -8.708 5.032 1.00 94.25 97 VAL A O 1
ATOM 774 N N . CYS A 1 98 ? -13.482 -9.155 4.408 1.00 95.25 98 CYS A N 1
ATOM 775 C CA . CYS A 1 98 ? -13.307 -8.015 3.520 1.00 95.25 98 CYS A CA 1
ATOM 776 C C . CYS A 1 98 ? -13.012 -8.495 2.094 1.00 95.25 98 CYS A C 1
ATOM 778 O O . CYS A 1 98 ? -12.563 -9.630 1.910 1.00 95.25 98 CYS A O 1
ATOM 780 N N . PRO A 1 99 ? -13.263 -7.659 1.071 1.00 94.06 99 PRO A N 1
ATOM 781 C CA . PRO A 1 99 ? -12.790 -7.934 -0.278 1.00 94.06 99 PRO A CA 1
ATOM 782 C C . PRO A 1 99 ? -11.273 -8.152 -0.293 1.00 94.06 99 PRO A C 1
ATOM 784 O O . PRO A 1 99 ? -10.548 -7.502 0.456 1.00 94.06 99 PRO A O 1
ATOM 787 N N . LEU A 1 100 ? -10.799 -9.007 -1.200 1.00 87.69 100 LEU A N 1
ATOM 788 C CA . LEU A 1 100 ? -9.367 -9.238 -1.444 1.00 87.69 100 LEU A CA 1
ATOM 789 C C . LEU A 1 100 ? -8.687 -8.080 -2.195 1.00 87.69 100 LEU A C 1
ATOM 791 O O . LEU A 1 100 ? -7.538 -8.190 -2.605 1.00 87.69 100 LEU A O 1
ATOM 795 N N . GLU A 1 101 ? -9.403 -6.982 -2.432 1.00 86.81 101 GLU A N 1
ATOM 796 C CA . GLU A 1 101 ? -8.838 -5.805 -3.076 1.00 86.81 101 GLU A CA 1
ATOM 797 C C . GLU A 1 101 ? -7.818 -5.144 -2.140 1.00 86.81 101 GLU A C 1
ATOM 799 O O . GLU A 1 101 ? -8.166 -4.730 -1.032 1.00 86.81 101 GLU A O 1
ATOM 804 N N . PHE A 1 102 ? -6.572 -5.032 -2.601 1.00 84.62 102 PHE A N 1
ATOM 805 C CA . PHE A 1 102 ? -5.501 -4.344 -1.888 1.00 84.62 102 PHE A CA 1
ATOM 806 C C . PHE A 1 102 ? -5.518 -2.854 -2.250 1.00 84.62 102 PHE A C 1
ATOM 808 O O . PHE A 1 102 ? -5.215 -2.466 -3.380 1.00 84.62 102 PHE A O 1
ATOM 815 N N . LYS A 1 103 ? -5.932 -2.019 -1.295 1.00 88.00 103 LYS A N 1
ATOM 816 C CA . LYS A 1 103 ? -6.024 -0.554 -1.406 1.00 88.00 103 LYS A CA 1
ATOM 817 C C . LYS A 1 103 ? -5.604 0.053 -0.069 1.00 88.00 103 LYS A C 1
ATOM 819 O O . LYS A 1 103 ? -6.477 0.477 0.697 1.00 88.00 103 LYS A O 1
ATOM 824 N N . PRO A 1 104 ? -4.299 0.042 0.235 1.00 89.94 104 PRO A N 1
ATOM 825 C CA . PRO A 1 104 ? -3.820 0.279 1.581 1.00 89.94 104 PRO A CA 1
ATOM 826 C C . PRO A 1 104 ? -4.183 1.677 2.081 1.00 89.94 104 PRO A C 1
ATOM 828 O O . PRO A 1 104 ? -4.180 2.667 1.340 1.00 89.94 104 PRO A O 1
ATOM 831 N N . VAL A 1 105 ? -4.503 1.746 3.368 1.00 92.19 105 VAL A N 1
ATOM 832 C CA . VAL A 1 105 ? -4.800 2.993 4.075 1.00 92.19 105 VAL A CA 1
ATOM 833 C C . VAL A 1 105 ? -3.969 3.072 5.344 1.00 92.19 105 VAL A C 1
ATOM 835 O O . VAL A 1 105 ? -3.744 2.059 6.004 1.00 92.19 105 VAL A O 1
ATOM 838 N N . THR A 1 106 ? -3.558 4.285 5.698 1.00 92.62 106 THR A N 1
ATOM 839 C CA . THR A 1 106 ? -2.891 4.568 6.970 1.00 92.62 106 THR A CA 1
ATOM 840 C C . THR A 1 106 ? -3.854 5.358 7.844 1.00 92.62 106 THR A C 1
ATOM 842 O O . THR A 1 106 ? -4.309 6.432 7.447 1.00 92.62 106 THR A O 1
ATOM 845 N N . CYS A 1 107 ? -4.186 4.830 9.020 1.00 93.81 107 CYS A N 1
ATOM 846 C CA . CYS A 1 107 ? -5.181 5.393 9.929 1.00 93.81 107 CYS A CA 1
ATOM 847 C C . CYS A 1 107 ? -4.599 5.736 11.306 1.00 93.81 107 CYS A C 1
ATOM 849 O O . CYS A 1 107 ? -3.623 5.133 11.756 1.00 93.81 107 CYS A O 1
ATOM 851 N N . GLY A 1 108 ? -5.221 6.684 12.010 1.00 90.00 108 GLY A N 1
ATOM 852 C CA . GLY A 1 108 ? -4.867 7.042 13.384 1.00 90.00 108 GLY A CA 1
ATOM 853 C C . GLY A 1 108 ? -3.389 7.424 13.539 1.00 90.00 108 GLY A C 1
ATOM 854 O O . GLY A 1 108 ? -2.887 8.306 12.849 1.00 90.00 108 GLY A O 1
ATOM 855 N N . ASN A 1 109 ? -2.682 6.744 14.444 1.00 88.12 109 ASN A N 1
ATOM 856 C CA . ASN A 1 109 ? -1.270 6.999 14.754 1.00 88.12 109 ASN A CA 1
ATOM 857 C C . ASN A 1 109 ? -0.297 6.234 13.830 1.00 88.12 109 ASN A C 1
ATOM 859 O O . ASN A 1 109 ? 0.727 5.741 14.299 1.00 88.12 109 ASN A O 1
ATOM 863 N N . GLY A 1 110 ? -0.606 6.130 12.533 1.00 87.56 110 GLY A N 1
ATOM 864 C CA . GLY A 1 110 ? 0.256 5.453 11.553 1.00 87.56 110 GLY A CA 1
ATOM 865 C C . GLY A 1 110 ? -0.020 3.955 11.393 1.00 87.56 110 GLY A C 1
ATOM 866 O O . GLY A 1 110 ? 0.894 3.191 11.113 1.00 87.56 110 GLY A O 1
ATOM 867 N N . CYS A 1 111 ? -1.262 3.527 11.609 1.00 91.50 111 CYS A N 1
ATOM 868 C CA . CYS A 1 111 ? -1.663 2.132 11.489 1.00 91.50 111 CYS A CA 1
ATOM 869 C C . CYS A 1 111 ? -2.036 1.785 10.055 1.00 91.50 111 CYS A C 1
ATOM 871 O O . CYS A 1 111 ? -2.999 2.336 9.522 1.00 91.50 111 CYS A O 1
ATOM 873 N N . ASP A 1 112 ? -1.299 0.857 9.460 1.00 91.44 112 ASP A N 1
ATOM 874 C CA . ASP A 1 112 ? -1.538 0.410 8.095 1.00 91.44 112 ASP A CA 1
ATOM 875 C C . ASP A 1 112 ? -2.527 -0.754 8.044 1.00 91.44 112 ASP A C 1
ATOM 877 O O . ASP A 1 112 ? -2.432 -1.712 8.813 1.00 91.44 112 ASP A O 1
ATOM 881 N N . TYR A 1 113 ? -3.467 -0.666 7.107 1.00 90.81 113 TYR A N 1
ATOM 882 C CA . TYR A 1 113 ? -4.444 -1.709 6.816 1.00 90.81 113 TYR A CA 1
ATOM 883 C C . TYR A 1 113 ? -4.480 -1.975 5.312 1.00 90.81 113 TYR A C 1
ATOM 885 O O . TYR A 1 113 ? -4.492 -1.028 4.524 1.00 90.81 113 TYR A O 1
ATOM 893 N N . ASP A 1 114 ? -4.578 -3.249 4.920 1.00 90.38 114 ASP A N 1
ATOM 894 C CA . ASP A 1 114 ? -4.572 -3.693 3.513 1.00 90.38 114 ASP A CA 1
ATOM 895 C C . ASP A 1 114 ? -5.645 -3.012 2.658 1.00 90.38 114 ASP A C 1
ATOM 897 O O . ASP A 1 114 ? -5.471 -2.787 1.459 1.00 90.38 114 ASP A O 1
ATOM 901 N N . ASN A 1 115 ? -6.780 -2.684 3.277 1.00 93.06 115 ASN A N 1
ATOM 902 C CA . ASN A 1 115 ? -7.810 -1.860 2.673 1.00 93.06 115 ASN A CA 1
ATOM 903 C C . ASN A 1 115 ? -8.692 -1.165 3.714 1.00 93.06 115 ASN A C 1
ATOM 905 O O . ASN A 1 115 ? -8.668 -1.461 4.912 1.00 93.06 115 ASN A O 1
ATOM 909 N N . GLY A 1 116 ? -9.531 -0.250 3.225 1.00 94.44 116 GLY A N 1
ATOM 910 C CA . GLY A 1 116 ? -10.464 0.496 4.064 1.00 94.44 116 GLY A CA 1
ATOM 911 C C . GLY A 1 116 ? -11.490 -0.370 4.806 1.00 94.44 116 GLY A C 1
ATOM 912 O O . GLY A 1 116 ? -11.955 0.033 5.867 1.00 94.44 116 GLY A O 1
ATOM 913 N N . CYS A 1 117 ? -11.823 -1.568 4.313 1.00 96.62 117 CYS A N 1
ATOM 914 C CA . CYS A 1 117 ? -12.739 -2.465 5.022 1.00 96.62 117 CYS A CA 1
ATOM 915 C C . CYS A 1 117 ? -12.112 -2.977 6.329 1.00 96.62 117 CYS A C 1
ATOM 917 O O . CYS A 1 117 ? -12.761 -2.942 7.377 1.00 96.62 117 CYS A O 1
ATOM 919 N N . PHE A 1 118 ? -10.833 -3.363 6.304 1.00 95.62 118 PHE A N 1
ATOM 920 C CA . PHE A 1 118 ? -10.116 -3.764 7.515 1.00 95.62 118 PHE A CA 1
ATOM 921 C C . PHE A 1 118 ? -9.975 -2.606 8.510 1.00 95.62 118 PHE A C 1
ATOM 923 O O . PHE A 1 118 ? -10.264 -2.790 9.691 1.00 95.62 118 PHE A O 1
ATOM 930 N N . ALA A 1 119 ? -9.658 -1.395 8.049 1.00 95.25 119 ALA A N 1
ATOM 931 C CA . ALA A 1 119 ? -9.610 -0.221 8.923 1.00 95.25 119 ALA A CA 1
ATOM 932 C C . ALA A 1 119 ? -10.974 0.090 9.579 1.00 95.25 119 ALA A C 1
ATOM 934 O O . ALA A 1 119 ? -11.061 0.321 10.787 1.00 95.25 119 ALA A O 1
ATOM 935 N N . GLN A 1 120 ? -12.066 0.033 8.813 1.00 95.88 120 GLN A N 1
ATOM 936 C CA . GLN A 1 120 ? -13.417 0.250 9.347 1.00 95.88 120 GLN A CA 1
ATOM 937 C C . GLN A 1 120 ? -13.826 -0.815 10.363 1.00 95.88 120 GLN A C 1
ATOM 939 O O . GLN A 1 120 ? -14.515 -0.509 11.336 1.00 95.88 120 GLN A O 1
ATOM 944 N N . SER A 1 121 ? -13.393 -2.060 10.162 1.00 95.81 121 SER A N 1
ATOM 945 C CA . SER A 1 121 ? -13.742 -3.173 11.046 1.00 95.81 121 SER A CA 1
ATOM 946 C C . SER A 1 121 ? -13.218 -3.012 12.478 1.00 95.81 121 SER A C 1
ATOM 948 O O . SER A 1 121 ? -13.801 -3.568 13.409 1.00 95.81 121 SER A O 1
ATOM 950 N N . VAL A 1 122 ? -12.165 -2.209 12.660 1.00 95.00 122 VAL A N 1
ATOM 951 C CA . VAL A 1 122 ? -11.597 -1.861 13.970 1.00 95.00 122 VAL A CA 1
ATOM 952 C C . VAL A 1 122 ? -12.024 -0.473 14.458 1.00 95.00 122 VAL A C 1
ATOM 954 O O . VAL A 1 122 ? -11.531 0.009 15.476 1.00 95.00 122 VAL A O 1
ATOM 957 N N . GLY A 1 123 ? -12.984 0.151 13.769 1.00 94.31 123 GLY A N 1
ATOM 958 C CA . GLY A 1 123 ? -13.660 1.368 14.212 1.00 94.31 123 GLY A CA 1
ATOM 959 C C . GLY A 1 123 ? -13.135 2.675 13.624 1.00 94.31 123 GLY A C 1
ATOM 960 O O . GLY A 1 123 ? -13.609 3.728 14.050 1.00 94.31 123 GLY A O 1
ATOM 961 N N . PHE A 1 124 ? -12.209 2.644 12.660 1.00 96.00 124 PHE A N 1
ATOM 962 C CA . PHE A 1 124 ? -11.766 3.868 11.991 1.00 96.00 124 PHE A CA 1
ATOM 963 C C . PHE A 1 124 ? -12.806 4.404 11.006 1.00 96.00 124 PHE A C 1
ATOM 965 O O . PHE A 1 124 ? -13.438 3.665 10.244 1.00 96.00 124 PHE A O 1
ATOM 972 N N . ASP A 1 125 ? -12.936 5.725 10.975 1.00 96.44 125 ASP A N 1
ATOM 973 C CA . ASP A 1 125 ? -13.659 6.451 9.943 1.00 96.44 125 ASP A CA 1
ATOM 974 C C . ASP A 1 125 ? -12.703 6.802 8.796 1.00 96.44 125 ASP A C 1
ATOM 976 O O . ASP A 1 125 ? -11.779 7.592 8.966 1.00 96.44 125 ASP A O 1
ATOM 980 N N . LEU A 1 126 ? -12.931 6.243 7.604 1.00 94.62 126 LEU A N 1
ATOM 981 C CA . LEU A 1 126 ? -12.015 6.411 6.467 1.00 94.62 126 LEU A CA 1
ATOM 982 C C . LEU A 1 126 ? -11.814 7.861 6.017 1.00 94.62 126 LEU A C 1
ATOM 984 O O . LEU A 1 126 ? -10.809 8.150 5.380 1.00 94.62 126 LEU A O 1
ATOM 988 N N . GLN A 1 127 ? -12.767 8.752 6.288 1.00 93.50 127 GLN A N 1
ATOM 989 C CA . GLN A 1 127 ? -12.682 10.151 5.864 1.00 93.50 127 GLN A CA 1
ATOM 990 C C . GLN A 1 127 ? -12.026 11.031 6.925 1.00 93.50 127 GLN A C 1
ATOM 992 O O . GLN A 1 127 ? -11.440 12.061 6.597 1.00 93.50 127 GLN A O 1
ATOM 997 N N . ARG A 1 128 ? -12.170 10.664 8.202 1.00 94.75 128 ARG A N 1
ATOM 998 C CA . ARG A 1 128 ? -11.687 11.475 9.327 1.00 94.75 128 ARG A CA 1
ATOM 999 C C . ARG A 1 128 ? -10.370 10.979 9.899 1.00 94.75 128 ARG A C 1
ATOM 1001 O O . ARG A 1 128 ? -9.565 11.798 10.331 1.00 94.75 128 ARG A O 1
ATOM 1008 N N . ASP A 1 129 ? -10.170 9.667 9.894 1.00 95.00 129 ASP A N 1
ATOM 1009 C CA . ASP A 1 129 ? -9.095 9.017 10.633 1.00 95.00 129 ASP A CA 1
ATOM 1010 C C . ASP A 1 129 ? -8.034 8.405 9.715 1.00 95.00 129 ASP A C 1
ATOM 1012 O O . ASP A 1 129 ? -6.980 8.018 10.214 1.00 95.00 129 ASP A O 1
ATOM 1016 N N . CYS A 1 130 ? -8.289 8.307 8.404 1.00 94.19 130 CYS A N 1
ATOM 1017 C CA . CYS A 1 130 ? -7.426 7.606 7.457 1.00 94.19 130 CYS A CA 1
ATOM 1018 C C . CYS A 1 130 ? -7.000 8.470 6.268 1.00 94.19 130 CYS A C 1
ATOM 1020 O O . CYS A 1 130 ? -7.756 9.303 5.768 1.00 94.19 130 CYS A O 1
ATOM 1022 N N . GLY A 1 131 ? -5.793 8.208 5.775 1.00 90.38 131 GLY A N 1
ATOM 1023 C CA . GLY A 1 131 ? -5.297 8.671 4.484 1.00 90.38 131 GLY A CA 1
ATOM 1024 C C . GLY A 1 131 ? -5.091 7.500 3.528 1.00 90.38 131 GLY A C 1
ATOM 1025 O O . GLY A 1 131 ? -4.780 6.385 3.952 1.00 90.38 131 GLY A O 1
ATOM 1026 N N . VAL A 1 132 ? -5.251 7.756 2.227 1.00 85.12 132 VAL A N 1
ATOM 1027 C CA . VAL A 1 132 ? -4.809 6.806 1.197 1.00 85.12 132 VAL A CA 1
ATOM 1028 C C . VAL A 1 132 ? -3.301 6.670 1.314 1.00 85.12 132 VAL A C 1
ATOM 1030 O O . VAL A 1 132 ? -2.586 7.674 1.262 1.00 85.12 132 VAL A O 1
ATOM 1033 N N . LYS A 1 133 ? -2.825 5.435 1.449 1.00 80.56 133 LYS A N 1
ATOM 1034 C CA . LYS A 1 133 ? -1.398 5.171 1.414 1.00 80.56 133 LYS A CA 1
ATOM 1035 C C . LYS A 1 133 ? -0.951 5.172 -0.040 1.00 80.56 133 LYS A C 1
ATOM 1037 O O . LYS A 1 133 ? -1.245 4.251 -0.798 1.00 80.56 133 LYS A O 1
ATOM 1042 N N . THR A 1 134 ? -0.309 6.256 -0.457 1.00 76.31 134 THR A N 1
ATOM 1043 C CA . THR A 1 134 ? 0.237 6.363 -1.808 1.00 76.31 134 THR A CA 1
ATOM 1044 C C . THR A 1 134 ? 1.626 5.755 -1.824 1.00 76.31 134 THR A C 1
ATOM 1046 O O . THR A 1 134 ? 2.547 6.302 -1.222 1.00 76.31 134 THR A O 1
ATOM 1049 N N . CYS A 1 135 ? 1.774 4.639 -2.522 1.00 78.06 135 CYS A N 1
ATOM 1050 C CA . CYS A 1 135 ? 3.087 4.108 -2.850 1.00 78.06 135 CYS A CA 1
ATOM 1051 C C . CYS A 1 135 ? 3.743 5.008 -3.894 1.00 78.06 135 CYS A C 1
ATOM 1053 O O . CYS A 1 135 ? 3.055 5.506 -4.793 1.00 78.06 135 CYS A O 1
ATOM 1055 N N . SER A 1 136 ? 5.054 5.226 -3.776 1.00 78.31 136 SER A N 1
ATOM 1056 C CA . SER A 1 136 ? 5.819 5.884 -4.832 1.00 78.31 136 SER A CA 1
ATOM 1057 C C . SER A 1 136 ? 5.680 5.052 -6.097 1.00 78.31 136 SER A C 1
ATOM 1059 O O . SER A 1 136 ? 6.206 3.945 -6.191 1.00 78.31 136 SER A O 1
ATOM 1061 N N . MET A 1 137 ? 4.918 5.572 -7.056 1.00 69.31 137 MET A N 1
ATOM 1062 C CA . MET A 1 137 ? 4.858 4.978 -8.380 1.00 69.31 137 MET A CA 1
ATOM 1063 C C . MET A 1 137 ? 6.183 5.276 -9.066 1.00 69.31 137 MET A C 1
ATOM 1065 O O . MET A 1 137 ? 6.553 6.440 -9.226 1.00 69.31 137 MET A O 1
ATOM 1069 N N . VAL A 1 138 ? 6.893 4.214 -9.426 1.00 75.62 138 VAL A N 1
ATOM 1070 C CA . VAL A 1 138 ? 8.098 4.293 -10.247 1.00 75.62 138 VAL A CA 1
ATOM 1071 C C . VAL A 1 138 ? 7.723 4.929 -11.588 1.00 75.62 138 VAL A C 1
ATOM 1073 O O . VAL A 1 138 ? 6.635 4.682 -12.115 1.00 75.62 138 VAL A O 1
ATOM 1076 N N . GLY A 1 139 ? 8.579 5.800 -12.126 1.00 73.69 139 GLY A N 1
ATOM 1077 C CA . GLY A 1 139 ? 8.332 6.386 -13.442 1.00 73.69 139 GLY A CA 1
ATOM 1078 C C . GLY A 1 139 ? 8.296 5.301 -14.524 1.00 73.69 139 GLY A C 1
ATOM 1079 O O . GLY A 1 139 ? 9.047 4.338 -14.451 1.00 73.69 139 GLY A O 1
ATOM 1080 N N . ILE A 1 140 ? 7.467 5.476 -15.560 1.00 70.62 140 ILE A N 1
ATOM 1081 C CA . ILE A 1 140 ? 7.289 4.487 -16.649 1.00 70.62 140 ILE A CA 1
ATOM 1082 C C . ILE A 1 140 ? 8.633 4.080 -17.289 1.00 70.62 140 ILE A C 1
ATOM 1084 O O . ILE A 1 140 ? 8.802 2.937 -17.706 1.00 70.62 140 ILE A O 1
ATOM 1088 N N . GLU A 1 141 ? 9.589 5.011 -17.374 1.00 75.38 141 GLU A N 1
ATOM 1089 C CA . GLU A 1 141 ? 10.923 4.750 -17.932 1.00 75.38 141 GLU A CA 1
ATOM 1090 C C . GLU A 1 141 ? 11.768 3.850 -17.015 1.00 75.38 141 GLU A C 1
ATOM 1092 O O . GLU A 1 141 ? 12.314 2.852 -17.477 1.00 75.38 141 GLU A O 1
ATOM 1097 N N . GLU A 1 142 ? 11.813 4.145 -15.715 1.00 70.31 142 GLU A N 1
ATOM 1098 C CA . GLU A 1 142 ? 12.541 3.349 -14.712 1.00 70.31 142 GLU A CA 1
ATOM 1099 C C . GLU A 1 142 ? 11.898 1.967 -14.510 1.00 70.31 142 GLU A C 1
ATOM 1101 O O . GLU A 1 142 ? 12.579 0.963 -14.309 1.00 70.31 142 GLU A O 1
ATOM 1106 N N . GLU A 1 143 ? 10.572 1.900 -14.614 1.00 73.75 143 GLU A N 1
ATOM 1107 C CA . GLU A 1 143 ? 9.812 0.660 -14.532 1.00 73.75 143 GLU A CA 1
ATOM 1108 C C . GLU A 1 143 ? 10.160 -0.284 -15.697 1.00 73.75 143 GLU A C 1
ATOM 1110 O O . GLU A 1 143 ? 10.360 -1.483 -15.486 1.00 73.75 143 GLU A O 1
ATOM 1115 N N . ALA A 1 144 ? 10.306 0.248 -16.916 1.00 70.94 144 ALA A N 1
ATOM 1116 C CA . ALA A 1 144 ? 10.686 -0.541 -18.086 1.00 70.94 144 ALA A CA 1
ATOM 1117 C C . ALA A 1 144 ? 12.077 -1.181 -17.934 1.00 70.94 144 ALA A C 1
ATOM 1119 O O . ALA A 1 144 ? 12.239 -2.353 -18.280 1.00 70.94 144 ALA A O 1
ATOM 1120 N N . GLU A 1 145 ? 13.047 -0.456 -17.366 1.00 80.81 145 GLU A N 1
ATOM 1121 C CA . GLU A 1 145 ? 14.389 -0.987 -17.085 1.00 80.81 145 GLU A CA 1
ATOM 1122 C C . GLU A 1 145 ? 14.347 -2.137 -16.067 1.00 80.81 145 GLU A C 1
ATOM 1124 O O . GLU A 1 145 ? 15.046 -3.143 -16.219 1.00 80.81 145 GLU A O 1
ATOM 1129 N N . CYS A 1 146 ? 13.485 -2.034 -15.052 1.00 84.06 146 CYS A N 1
ATOM 1130 C CA . CYS A 1 146 ? 13.351 -3.071 -14.034 1.00 84.06 146 CYS A CA 1
ATOM 1131 C C . CYS A 1 146 ? 12.739 -4.379 -14.560 1.00 84.06 146 CYS A C 1
ATOM 1133 O O . CYS A 1 146 ? 13.043 -5.443 -14.021 1.00 84.06 146 CYS A O 1
ATOM 1135 N N . TYR A 1 147 ? 11.915 -4.338 -15.612 1.00 79.62 147 TYR A N 1
ATOM 1136 C CA . TYR A 1 147 ? 11.307 -5.542 -16.194 1.00 79.62 147 TYR A CA 1
ATOM 1137 C C . TYR A 1 147 ? 12.176 -6.255 -17.237 1.00 79.62 147 TYR A C 1
ATOM 1139 O O . TYR A 1 147 ? 11.831 -7.368 -17.643 1.00 79.62 147 TYR A O 1
ATOM 1147 N N . GLU A 1 148 ? 13.310 -5.680 -17.653 1.00 77.88 148 GLU A N 1
ATOM 1148 C CA . GLU A 1 148 ? 14.237 -6.371 -18.563 1.00 77.88 148 GLU A CA 1
ATOM 1149 C C . GLU A 1 148 ? 14.834 -7.638 -17.925 1.00 77.88 148 GLU A C 1
ATOM 1151 O O . GLU A 1 148 ? 15.132 -8.610 -18.622 1.00 77.88 148 GLU A O 1
ATOM 1156 N N . ASN A 1 149 ? 14.933 -7.665 -16.591 1.00 68.69 149 ASN A N 1
ATOM 1157 C CA . ASN A 1 149 ? 15.336 -8.827 -15.807 1.00 68.69 149 ASN A CA 1
ATOM 1158 C C . ASN A 1 149 ? 14.153 -9.273 -14.938 1.00 68.69 149 ASN A C 1
ATOM 1160 O O . ASN A 1 149 ? 13.911 -8.707 -13.879 1.00 68.69 149 ASN A O 1
ATOM 1164 N N . LEU A 1 150 ? 13.406 -10.283 -15.398 1.00 71.44 150 LEU A N 1
ATOM 1165 C CA . LEU A 1 150 ? 12.187 -10.820 -14.765 1.00 71.44 150 LEU A CA 1
ATOM 1166 C C . LEU A 1 150 ? 12.449 -11.567 -13.436 1.00 71.44 150 LEU A C 1
ATOM 1168 O O . LEU A 1 150 ? 12.012 -12.705 -13.257 1.00 71.44 150 LEU A O 1
ATOM 1172 N N . ASP A 1 151 ? 13.175 -10.959 -12.504 1.00 80.94 151 ASP A N 1
ATOM 1173 C CA . ASP A 1 151 ? 13.371 -11.496 -11.161 1.00 80.94 151 ASP A CA 1
ATOM 1174 C C . ASP A 1 151 ? 12.194 -11.091 -10.266 1.00 80.94 151 ASP A C 1
ATOM 1176 O O . ASP A 1 151 ? 12.201 -10.039 -9.630 1.00 80.94 151 ASP A O 1
ATOM 1180 N N . TYR A 1 152 ? 11.138 -11.907 -10.274 1.00 84.56 152 TYR A N 1
ATOM 1181 C CA . TYR A 1 152 ? 9.940 -11.672 -9.470 1.00 84.56 152 TYR A CA 1
ATOM 1182 C C . TYR A 1 152 ? 10.193 -12.078 -8.012 1.00 84.56 152 TYR A C 1
ATOM 1184 O O . TYR A 1 152 ? 9.979 -13.227 -7.616 1.00 84.56 152 TYR A O 1
ATOM 1192 N N . THR A 1 153 ? 10.667 -11.121 -7.218 1.00 89.81 153 THR A N 1
ATOM 1193 C CA . THR A 1 153 ? 10.931 -11.256 -5.779 1.00 89.81 153 THR A CA 1
ATOM 1194 C C . THR A 1 153 ? 10.210 -10.144 -5.016 1.00 89.81 153 THR A C 1
ATOM 1196 O O . THR A 1 153 ? 10.827 -9.136 -4.665 1.00 89.81 153 THR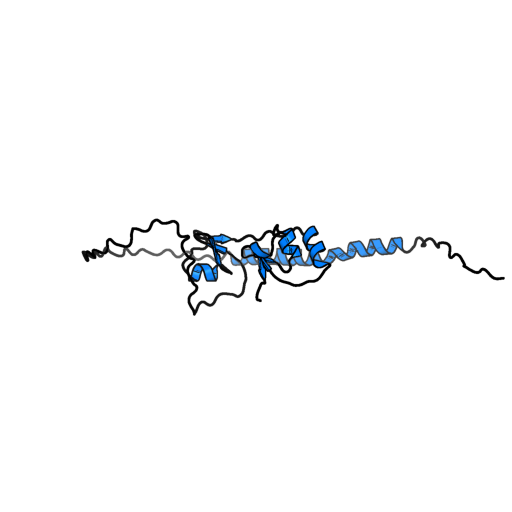 A O 1
ATOM 1199 N N . PRO A 1 154 ? 8.896 -10.294 -4.764 1.00 90.25 154 PRO A N 1
ATOM 1200 C CA . PRO A 1 154 ? 8.100 -9.212 -4.210 1.00 90.25 154 PRO A CA 1
ATOM 1201 C C . PRO A 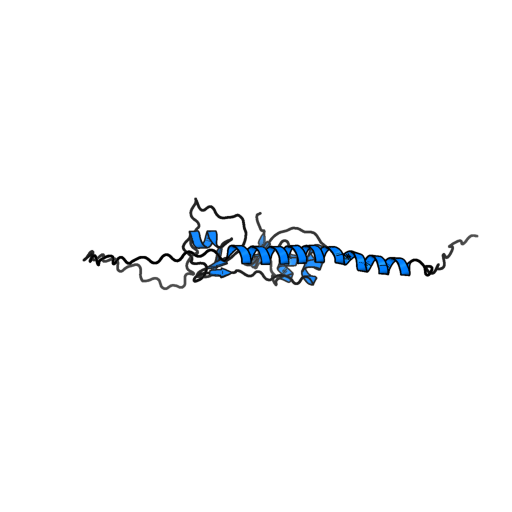1 154 ? 8.570 -8.772 -2.823 1.00 90.25 154 PRO A C 1
ATOM 1203 O O . PRO A 1 154 ? 8.889 -9.598 -1.961 1.00 90.25 154 PRO A O 1
ATOM 1206 N N . LEU A 1 155 ? 8.572 -7.462 -2.598 1.00 91.06 155 LEU A N 1
ATOM 1207 C CA . LEU A 1 155 ? 8.977 -6.821 -1.352 1.00 91.06 155 LEU A CA 1
ATOM 1208 C C . LEU A 1 155 ? 7.850 -5.943 -0.821 1.00 91.06 155 LEU A C 1
ATOM 1210 O O . LEU A 1 155 ? 7.163 -5.276 -1.591 1.00 91.06 155 LEU A O 1
ATOM 1214 N N . ILE A 1 156 ? 7.703 -5.908 0.497 1.00 90.12 156 ILE A N 1
ATOM 1215 C CA . ILE A 1 156 ? 6.878 -4.941 1.213 1.00 90.12 156 ILE A CA 1
ATOM 1216 C C . ILE A 1 156 ? 7.827 -3.889 1.788 1.00 90.12 156 ILE A C 1
ATOM 1218 O O . ILE A 1 156 ? 8.571 -4.185 2.719 1.00 90.12 156 ILE A O 1
ATOM 1222 N N . CYS A 1 157 ? 7.820 -2.678 1.234 1.00 90.31 157 CYS A N 1
ATOM 1223 C CA . CYS A 1 157 ? 8.615 -1.546 1.722 1.00 90.31 157 CYS A CA 1
ATOM 1224 C C . CYS A 1 157 ? 7.668 -0.457 2.208 1.00 90.31 157 CYS A C 1
ATOM 1226 O O . CYS A 1 157 ? 6.805 -0.019 1.445 1.00 90.31 157 CYS A O 1
ATOM 1228 N N . GLU A 1 158 ? 7.775 -0.072 3.483 1.00 86.38 158 GLU A N 1
ATOM 1229 C CA . GLU A 1 158 ? 6.817 0.828 4.142 1.00 86.38 158 GLU A CA 1
ATOM 1230 C C . GLU A 1 158 ? 5.360 0.466 3.799 1.00 86.38 158 GLU A C 1
ATOM 1232 O O . GLU A 1 158 ? 4.586 1.323 3.397 1.00 86.38 158 GLU A O 1
ATOM 1237 N N . GLY A 1 159 ? 4.970 -0.812 3.886 1.00 80.19 159 GLY A N 1
ATOM 1238 C CA . GLY A 1 159 ? 3.610 -1.304 3.591 1.00 80.19 159 GLY A CA 1
ATOM 1239 C C . GLY A 1 159 ? 3.137 -1.172 2.133 1.00 80.19 159 GLY A C 1
ATOM 1240 O O . GLY A 1 159 ? 1.946 -1.327 1.868 1.00 80.19 159 GLY A O 1
ATOM 1241 N N . CYS A 1 160 ? 4.044 -0.892 1.199 1.00 85.88 160 CYS A N 1
ATOM 1242 C CA . CYS A 1 160 ? 3.809 -0.923 -0.241 1.00 85.88 160 CYS A CA 1
ATOM 1243 C C . CYS A 1 160 ? 4.437 -2.168 -0.858 1.00 85.88 160 CYS A C 1
ATOM 1245 O O . CYS A 1 160 ? 5.585 -2.488 -0.559 1.00 85.88 160 CYS A O 1
ATOM 1247 N N . ILE A 1 161 ? 3.690 -2.855 -1.724 1.00 88.06 161 ILE A N 1
ATOM 1248 C CA . ILE A 1 161 ? 4.169 -4.051 -2.420 1.00 88.06 161 ILE A CA 1
ATOM 1249 C C . ILE A 1 161 ? 4.838 -3.623 -3.727 1.00 88.06 161 ILE A C 1
ATOM 1251 O O . ILE A 1 161 ? 4.204 -2.982 -4.564 1.00 88.06 161 ILE A O 1
ATOM 1255 N N . TYR A 1 162 ? 6.097 -4.007 -3.898 1.00 88.44 162 TYR A N 1
ATOM 1256 C CA . TYR A 1 162 ? 6.858 -3.859 -5.134 1.00 88.44 162 TYR A CA 1
ATOM 1257 C C . TYR A 1 162 ? 7.169 -5.246 -5.679 1.00 88.44 162 TYR A C 1
ATOM 1259 O O . TYR A 1 162 ? 7.617 -6.109 -4.929 1.00 88.44 162 TYR A O 1
ATOM 1267 N N . ASP A 1 163 ? 6.956 -5.466 -6.976 1.00 89.06 163 ASP A N 1
ATOM 1268 C CA . ASP A 1 163 ? 7.108 -6.793 -7.591 1.00 89.06 163 ASP A CA 1
ATOM 1269 C C . ASP A 1 163 ? 8.545 -7.334 -7.534 1.00 89.06 163 ASP A C 1
ATOM 1271 O O . ASP A 1 163 ? 8.765 -8.545 -7.600 1.00 89.06 163 ASP A O 1
ATOM 1275 N N . ASN A 1 164 ? 9.530 -6.443 -7.409 1.00 88.69 164 ASN A N 1
ATOM 1276 C CA . ASN A 1 164 ? 10.932 -6.800 -7.268 1.00 88.69 164 ASN A CA 1
ATOM 1277 C C . ASN A 1 164 ? 11.750 -5.691 -6.584 1.00 88.69 164 ASN A C 1
ATOM 1279 O O . ASN A 1 164 ? 11.301 -4.554 -6.411 1.00 88.69 164 ASN A O 1
ATOM 1283 N N . SER A 1 165 ? 12.991 -6.031 -6.229 1.00 90.56 165 SER A N 1
ATOM 1284 C CA . SER A 1 165 ? 13.956 -5.107 -5.615 1.00 90.56 165 SER A CA 1
ATOM 1285 C C . SER A 1 165 ? 14.309 -3.897 -6.482 1.00 90.56 165 SER A C 1
ATOM 1287 O O . SER A 1 165 ? 14.564 -2.821 -5.945 1.00 90.56 165 SER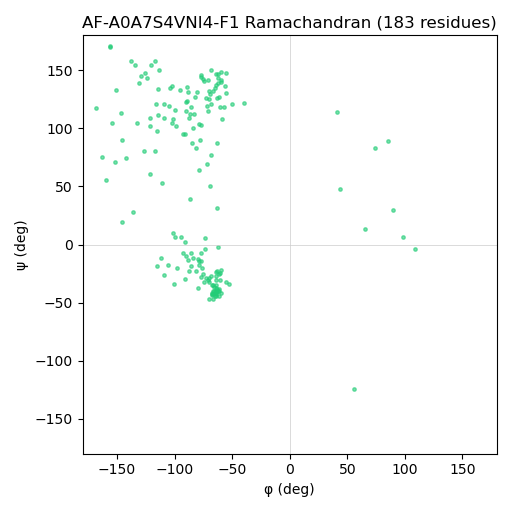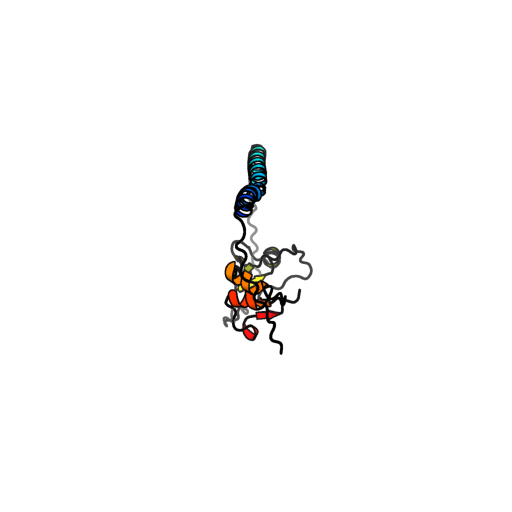 A O 1
ATOM 1289 N N . CYS A 1 166 ? 14.287 -4.027 -7.810 1.00 91.00 166 CYS A N 1
ATOM 1290 C CA . CYS A 1 166 ? 14.563 -2.908 -8.708 1.00 91.00 166 CYS A CA 1
ATOM 1291 C C . CYS A 1 166 ? 13.476 -1.831 -8.606 1.00 91.00 166 CYS A C 1
ATOM 1293 O O . CYS A 1 166 ? 13.798 -0.659 -8.418 1.00 91.00 166 CYS A O 1
ATOM 1295 N N . LEU A 1 167 ? 12.200 -2.228 -8.631 1.00 89.94 167 LEU A N 1
ATOM 1296 C CA . LEU A 1 167 ? 11.068 -1.310 -8.485 1.00 89.94 167 LEU A CA 1
ATOM 1297 C C . LEU A 1 167 ? 11.062 -0.641 -7.109 1.00 89.94 167 LEU A C 1
ATOM 1299 O O . LEU A 1 167 ? 10.865 0.567 -7.013 1.00 89.94 167 LEU A O 1
ATOM 1303 N N . ALA A 1 168 ? 11.360 -1.394 -6.048 1.00 89.75 168 ALA A N 1
ATOM 1304 C CA . ALA A 1 168 ? 11.533 -0.816 -4.718 1.00 89.75 168 ALA A CA 1
ATOM 1305 C C . ALA A 1 168 ? 12.674 0.225 -4.695 1.00 89.75 168 ALA A C 1
ATOM 1307 O O . ALA A 1 168 ? 12.513 1.316 -4.150 1.00 89.75 168 ALA A O 1
ATOM 1308 N N . LYS A 1 169 ? 13.805 -0.049 -5.358 1.00 89.50 169 LYS A N 1
ATOM 1309 C CA . LYS A 1 169 ? 14.914 0.910 -5.457 1.00 89.50 169 LYS A CA 1
ATOM 1310 C C . LYS A 1 169 ? 14.547 2.173 -6.219 1.00 89.50 169 LYS A C 1
ATOM 1312 O O . LYS A 1 169 ? 14.887 3.267 -5.771 1.00 89.50 169 LYS A O 1
ATOM 1317 N N . ALA A 1 170 ? 13.862 2.029 -7.347 1.00 88.88 170 ALA A N 1
ATOM 1318 C CA . ALA A 1 170 ? 13.397 3.162 -8.137 1.00 88.88 170 ALA A CA 1
ATOM 1319 C C . ALA A 1 170 ? 12.372 4.010 -7.358 1.00 88.88 170 ALA A C 1
ATOM 1321 O O . ALA A 1 170 ? 12.360 5.232 -7.462 1.00 88.88 170 ALA A O 1
ATOM 1322 N N . ALA A 1 171 ? 11.601 3.383 -6.464 1.00 88.50 171 ALA A N 1
ATOM 1323 C CA . ALA A 1 171 ? 10.734 4.072 -5.510 1.00 88.50 171 ALA A CA 1
ATOM 1324 C C . ALA A 1 171 ? 11.483 4.760 -4.343 1.00 88.50 171 ALA A C 1
ATOM 1326 O O . ALA A 1 171 ? 10.850 5.451 -3.542 1.00 88.50 171 ALA A O 1
ATOM 1327 N N . GLY A 1 172 ? 12.812 4.614 -4.256 1.00 89.44 172 GLY A N 1
ATOM 1328 C CA . GLY A 1 172 ? 13.681 5.271 -3.274 1.00 89.44 172 GLY A CA 1
ATOM 1329 C C . GLY A 1 172 ? 14.256 4.356 -2.188 1.00 89.44 172 GLY A C 1
ATOM 1330 O O . GLY A 1 172 ? 15.093 4.817 -1.407 1.00 89.44 172 GLY A O 1
ATOM 1331 N N . PHE A 1 173 ? 13.874 3.076 -2.151 1.00 90.56 173 PHE A N 1
ATOM 1332 C CA . PHE A 1 173 ? 14.316 2.127 -1.124 1.00 90.56 173 PHE A CA 1
ATOM 1333 C C . PHE A 1 173 ? 15.673 1.521 -1.479 1.00 90.56 173 PHE A C 1
ATOM 1335 O O . PHE A 1 173 ? 15.784 0.615 -2.305 1.00 90.56 173 PHE A O 1
ATOM 1342 N N . ASN A 1 174 ? 16.736 2.043 -0.873 1.00 86.25 174 ASN A N 1
ATOM 1343 C CA . ASN A 1 174 ? 18.105 1.637 -1.204 1.00 86.25 174 ASN A CA 1
ATOM 1344 C C . ASN A 1 174 ? 18.671 0.600 -0.225 1.00 86.25 174 ASN A C 1
ATOM 1346 O O . ASN A 1 174 ? 19.609 -0.114 -0.587 1.00 86.25 174 ASN A O 1
ATOM 1350 N N . ASN A 1 175 ? 18.104 0.489 0.983 1.00 85.69 175 ASN A N 1
ATOM 1351 C CA . ASN A 1 175 ? 18.564 -0.439 2.017 1.00 85.69 175 ASN A CA 1
ATOM 1352 C C . ASN A 1 175 ? 17.483 -1.474 2.348 1.00 85.69 175 ASN A C 1
ATOM 1354 O O . ASN A 1 175 ? 16.804 -1.392 3.369 1.00 85.69 175 ASN A O 1
ATOM 1358 N N . PHE A 1 176 ? 17.363 -2.507 1.511 1.00 83.75 176 PHE A N 1
ATOM 1359 C CA . PHE A 1 176 ? 16.309 -3.522 1.652 1.00 83.75 176 PHE A CA 1
ATOM 1360 C C . PHE A 1 176 ? 16.316 -4.291 2.977 1.00 83.75 176 PHE A C 1
ATOM 1362 O O . PHE A 1 176 ? 15.296 -4.861 3.322 1.00 83.75 176 PHE A O 1
ATOM 1369 N N . LEU A 1 177 ? 17.440 -4.352 3.698 1.00 80.19 177 LEU A N 1
ATOM 1370 C CA . LEU A 1 177 ? 17.517 -5.062 4.982 1.00 80.19 177 LEU A CA 1
ATOM 1371 C C . LEU A 1 177 ? 16.793 -4.329 6.117 1.00 80.19 177 LEU A C 1
ATOM 1373 O O . LEU A 1 177 ? 16.323 -4.983 7.044 1.00 80.19 177 LEU A O 1
ATOM 1377 N N . ASP A 1 178 ? 16.725 -3.000 6.035 1.00 84.44 178 ASP A N 1
ATOM 1378 C CA . ASP A 1 178 ? 16.177 -2.151 7.094 1.00 84.44 178 ASP A CA 1
ATOM 1379 C C . ASP A 1 178 ? 14.828 -1.532 6.691 1.00 84.44 178 ASP A C 1
ATOM 1381 O O . ASP A 1 178 ? 14.013 -1.214 7.555 1.00 84.44 178 ASP A O 1
ATOM 1385 N N . GLU A 1 179 ? 14.586 -1.363 5.386 1.00 86.44 179 GLU A N 1
ATOM 1386 C CA . GLU A 1 179 ? 13.433 -0.627 4.843 1.00 86.44 179 GLU A CA 1
ATOM 1387 C C . GLU A 1 179 ? 12.347 -1.537 4.244 1.00 86.44 179 GLU A C 1
ATOM 1389 O O . GLU A 1 179 ? 11.209 -1.098 4.049 1.00 86.44 179 GLU A O 1
ATOM 1394 N N . CYS A 1 180 ? 12.683 -2.795 3.942 1.00 92.00 180 CYS A N 1
ATOM 1395 C CA . CYS A 1 180 ? 11.806 -3.715 3.227 1.00 92.00 180 CYS A CA 1
ATOM 1396 C C . CYS A 1 180 ? 11.824 -5.124 3.827 1.00 92.00 180 CYS A C 1
ATOM 1398 O O . CYS A 1 180 ? 12.792 -5.554 4.451 1.00 92.00 180 CYS A O 1
ATOM 1400 N N . GLU A 1 181 ? 10.774 -5.892 3.561 1.00 91.62 181 GLU A N 1
ATOM 1401 C CA . GLU A 1 181 ? 10.724 -7.320 3.871 1.00 91.62 181 GLU A CA 1
ATOM 1402 C C . GLU A 1 181 ? 10.165 -8.137 2.695 1.00 91.62 181 GLU A C 1
ATOM 1404 O O . GLU A 1 181 ? 9.421 -7.600 1.875 1.00 91.62 181 GLU A O 1
ATOM 1409 N N . PRO A 1 182 ? 10.503 -9.434 2.564 1.00 90.62 182 PRO A N 1
ATOM 1410 C CA . PRO A 1 182 ? 9.931 -10.283 1.521 1.00 90.62 182 PRO A CA 1
ATOM 1411 C C . PRO A 1 182 ? 8.411 -10.397 1.662 1.00 90.62 182 PRO A C 1
ATOM 1413 O O . PRO A 1 182 ? 7.918 -10.805 2.719 1.00 90.62 182 PRO A O 1
ATOM 1416 N N . ALA A 1 183 ? 7.666 -10.112 0.591 1.00 84.75 183 ALA A N 1
ATOM 1417 C CA . ALA A 1 183 ? 6.223 -10.310 0.603 1.00 84.75 183 ALA A CA 1
ATOM 1418 C C . ALA A 1 183 ? 5.916 -11.815 0.605 1.00 84.75 183 ALA A C 1
ATOM 1420 O O . ALA A 1 183 ? 6.370 -12.566 -0.261 1.00 84.75 183 ALA A O 1
ATOM 1421 N N . ARG A 1 184 ? 5.139 -12.273 1.587 1.00 74.25 184 ARG A N 1
ATOM 1422 C CA . ARG A 1 184 ? 4.585 -13.632 1.592 1.00 74.25 184 ARG A CA 1
ATOM 1423 C C . ARG A 1 184 ? 3.202 -13.581 0.952 1.00 74.25 184 ARG A C 1
ATOM 1425 O O . ARG A 1 184 ? 2.239 -13.239 1.632 1.00 74.25 184 ARG A O 1
ATOM 1432 N N . LEU A 1 185 ? 3.152 -13.864 -0.348 1.00 58.25 185 LEU A N 1
ATOM 1433 C CA . LEU A 1 185 ? 1.919 -14.018 -1.128 1.00 58.25 185 LEU A CA 1
ATOM 1434 C C . LEU A 1 18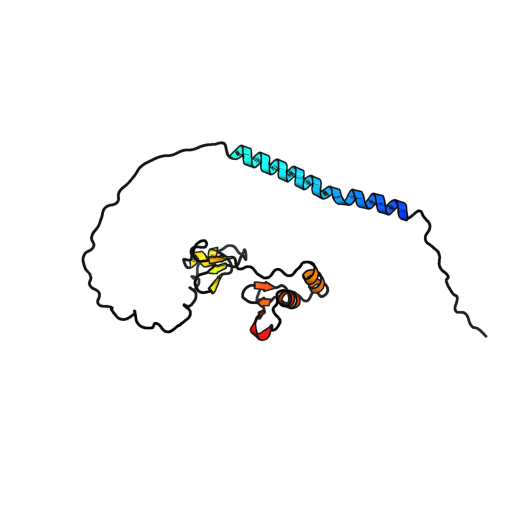5 ? 1.312 -15.416 -0.945 1.00 58.25 185 LEU A C 1
ATOM 1436 O O . LEU A 1 185 ? 2.095 -16.390 -0.839 1.00 58.25 185 LEU A O 1
#

Secondary structure (DSSP, 8-state):
-----------PPPTTTTHHHHHTTTTTTTTHHHHHHHHHHHHHHHHHTTT--------------------------SS------PPPPPPPPTT----S----EEETTTEEESSHHHHHHTT--TTTTEEE----PPPHHHHHHHHTS-----EEETTEEESSHHHHHHTT---HHHHEEE---

Nearest PDB structures (foldseek):
  6maa-assembly1_A  TM=6.538E-01  e=3.451E+00  Mus musculus

pLDDT: mean 70.77, std 18.98, range [39.41, 96.62]

Solvent-accessible surface area (backbone atoms only — not comparable to full-atom values): 12410 Å² total; per-residue (Å²): 140,83,91,84,84,86,81,87,76,87,80,80,86,67,95,66,68,70,68,62,57,63,64,61,58,72,65,69,66,64,70,60,61,58,54,53,54,52,51,53,52,52,53,55,54,56,63,70,69,70,75,76,82,80,91,80,90,78,83,89,80,90,81,76,91,74,88,80,82,83,82,86,76,90,70,93,79,81,89,78,75,95,59,100,63,81,72,76,68,78,72,81,64,100,79,75,86,65,78,90,65,81,50,40,26,36,28,75,90,72,35,77,28,61,18,61,59,59,40,40,74,61,70,48,47,69,85,81,41,35,44,81,56,77,64,67,75,51,52,74,70,63,46,54,62,42,58,76,56,82,64,80,49,36,28,30,41,86,88,30,83,24,64,17,68,55,50,35,35,68,46,66,52,82,51,57,88,84,55,33,44,78,54,87,127

Sequenc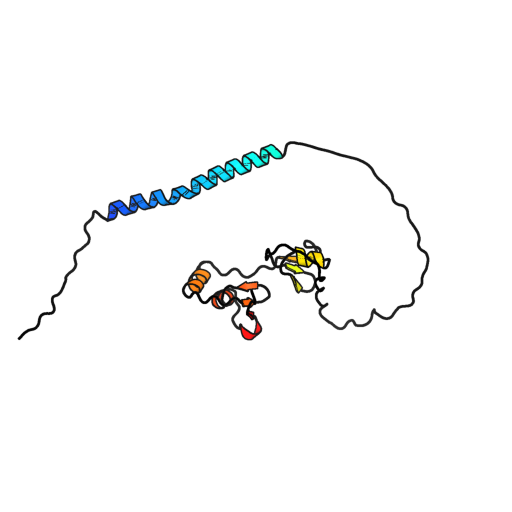e (185 aa):
NISLFQESRGLKPTNWETTNNQTRSLLRDLPTMKYFVYCLLGLLLSFLTSSNAMKIDSKGEKQKNMKQNGIRDNNKSARSLRGRMAEACPELGRHIVCPLEFKPVTCGNGCDYDNGCFAQSVGFDLQRDCGVKTCSMVGIEEEAECYENLDYTPLICEGCIYDNSCLAKAAGFNNFLDECEPARL

Radius of gyration: 31.8 Å; Cα contacts (8 Å, |Δi|>4): 141; chains: 1; bounding box: 91×35×96 Å